Protein AF-C1CYZ9-F1 (afdb_monomer_lite)

Sequence (320 aa):
MKYPLITICLALISGAAAQQGPANVSNLTKVSLTKGAIRVTDPAATRELGQFLNSLAGQQGSACQASEYLVWEDASLAETISDGLAAQFKTRGITVKQLNEEEDEESYTLSFLMTEKTNRFVALIYTDAQSVVLGWCSLKSAPAVTPTAAAPRAQQPAAAAPFKVGDRVMAKFSQLDYENEATIRAVKDGRYLVHSEDSTAEDTWVTADRLTRFNPGNTASGPPAGTYVCYHPMYENAYMGSFVIASGGRYTYLTGNNRSGTYTYNPAQRTITWKGGELSTRPVTGEYVNTLRNGPIIMLLFADGKGRRAGDYQRCLLKK

Secondary structure (DSSP, 8-state):
-------------S----EEEE-SB-TTT--B--TT-EEE--TTTTHHHHHHHHHHHHHTTS-EEEEEEEEES-GGGHHHHHHHHHHHHHHHT-EEEEEEEEEETTEEEEEEEEEETTEEEEEEEEE-SS-EEEEEEEEPPPP---------------PPPSS-TT-EEEE--SSSS--EEEEEEEEETTEEEEE-TT-SPPPEEEEGGGEEE--GGGTTT-SPSEEEEEE-SSSTT-EEEEEEEETTTEEEEESTT-EEEEEEEETTTTEEEEESSGGGTTTEEEEEEEETTTEEEEEEEEEPTTSSEEEEEEEEEE--

Structure (mmCIF, N/CA/C/O backbone):
data_AF-C1CYZ9-F1
#
_entry.id   AF-C1CYZ9-F1
#
loop_
_atom_site.group_PDB
_atom_site.id
_atom_site.type_symbol
_atom_site.label_atom_id
_atom_site.label_alt_id
_atom_site.label_comp_id
_atom_site.label_asym_id
_atom_site.label_entity_id
_atom_site.label_seq_id
_atom_site.pdbx_PDB_ins_code
_atom_site.Cartn_x
_atom_site.Cartn_y
_atom_site.Cartn_z
_atom_site.occupancy
_atom_site.B_iso_or_equiv
_atom_site.auth_seq_id
_atom_site.auth_comp_id
_atom_site.auth_asym_id
_atom_site.auth_atom_id
_atom_site.pdbx_PDB_model_num
ATOM 1 N N . MET A 1 1 ? 14.998 0.135 8.197 1.00 30.77 1 MET A N 1
ATOM 2 C CA . MET A 1 1 ? 14.751 -0.571 6.919 1.00 30.77 1 MET A CA 1
ATOM 3 C C . MET A 1 1 ? 14.199 0.455 5.949 1.00 30.77 1 MET A C 1
ATOM 5 O O . MET A 1 1 ? 13.158 1.016 6.246 1.00 30.77 1 MET A O 1
ATOM 9 N N . LYS A 1 2 ? 14.942 0.764 4.882 1.00 24.89 2 LYS A N 1
ATOM 10 C CA . LYS A 1 2 ? 14.522 1.697 3.832 1.00 24.89 2 LYS A CA 1
ATOM 11 C C . LYS A 1 2 ? 13.450 1.003 3.000 1.00 24.89 2 LYS A C 1
ATOM 13 O O . LYS A 1 2 ? 13.718 -0.051 2.423 1.00 24.89 2 LYS A O 1
ATOM 18 N N . TYR A 1 3 ? 12.240 1.526 3.034 1.00 30.88 3 TYR A N 1
ATOM 19 C CA . TYR A 1 3 ? 11.193 1.120 2.115 1.00 30.88 3 TYR A CA 1
ATOM 20 C C . TYR A 1 3 ? 11.594 1.627 0.726 1.00 30.88 3 TYR A C 1
ATOM 22 O O . TYR A 1 3 ? 12.120 2.737 0.641 1.00 30.88 3 TYR A O 1
ATOM 30 N N . PRO A 1 4 ? 11.473 0.828 -0.350 1.00 31.47 4 PRO A N 1
ATOM 31 C CA . PRO A 1 4 ? 11.674 1.380 -1.672 1.00 31.47 4 PRO A CA 1
ATOM 32 C C . PRO A 1 4 ? 10.554 2.391 -1.863 1.00 31.47 4 PRO A C 1
ATOM 34 O O . PRO A 1 4 ? 9.375 2.038 -1.839 1.00 31.47 4 PRO A O 1
ATOM 37 N N . LEU A 1 5 ? 10.959 3.648 -1.969 1.00 36.59 5 LEU A N 1
ATOM 38 C CA . LEU A 1 5 ? 10.149 4.751 -2.426 1.00 36.59 5 LEU A CA 1
ATOM 39 C C . LEU A 1 5 ? 9.442 4.284 -3.695 1.00 36.59 5 LEU A C 1
ATOM 41 O O . LEU A 1 5 ? 10.065 4.140 -4.748 1.00 36.59 5 LEU A O 1
ATOM 45 N N . ILE A 1 6 ? 8.164 3.933 -3.569 1.00 41.75 6 ILE A N 1
ATOM 46 C CA . ILE A 1 6 ? 7.321 3.650 -4.719 1.00 41.75 6 ILE A CA 1
ATOM 47 C C . ILE A 1 6 ? 7.242 4.995 -5.418 1.00 41.75 6 ILE A C 1
ATOM 49 O O . ILE A 1 6 ? 6.494 5.874 -4.998 1.00 41.75 6 ILE A O 1
ATOM 53 N N . THR A 1 7 ? 8.081 5.193 -6.434 1.00 41.16 7 THR A N 1
ATOM 54 C CA . THR A 1 7 ? 7.884 6.261 -7.398 1.00 41.16 7 THR A CA 1
ATOM 55 C C . THR A 1 7 ? 6.551 5.938 -8.044 1.00 41.16 7 THR A C 1
ATOM 57 O O . THR A 1 7 ? 6.470 5.121 -8.964 1.00 41.16 7 THR A O 1
ATOM 60 N N . ILE A 1 8 ? 5.482 6.524 -7.505 1.00 46.22 8 ILE A N 1
ATOM 61 C CA . ILE A 1 8 ? 4.186 6.561 -8.153 1.00 46.22 8 ILE A CA 1
ATOM 62 C C . ILE A 1 8 ? 4.429 7.428 -9.383 1.00 46.22 8 ILE A C 1
ATOM 64 O O . ILE A 1 8 ? 4.218 8.634 -9.375 1.00 46.22 8 ILE A O 1
ATOM 68 N N . CYS A 1 9 ? 4.939 6.818 -10.455 1.00 40.38 9 CYS A N 1
ATOM 69 C CA . CYS A 1 9 ? 4.909 7.415 -11.772 1.00 40.38 9 CYS A CA 1
ATOM 70 C C . CYS A 1 9 ? 3.435 7.470 -12.160 1.00 40.38 9 CYS A C 1
ATOM 72 O O . CYS A 1 9 ? 2.922 6.605 -12.874 1.00 40.38 9 CYS A O 1
ATOM 74 N N . LEU A 1 10 ? 2.756 8.510 -11.676 1.00 46.84 10 LEU A N 1
ATOM 75 C CA . LEU A 1 10 ? 1.569 9.078 -12.278 1.00 46.84 10 LEU A CA 1
ATOM 76 C C . LEU A 1 10 ? 1.983 9.506 -13.686 1.00 46.84 10 LEU A C 1
ATOM 78 O O . LEU A 1 10 ? 2.260 10.667 -13.973 1.00 46.84 10 LEU A O 1
ATOM 82 N N . ALA A 1 11 ? 2.046 8.530 -14.590 1.00 42.56 11 ALA A N 1
ATOM 83 C CA . ALA A 1 11 ? 1.951 8.765 -16.009 1.00 42.56 11 ALA A CA 1
ATOM 84 C C . ALA A 1 11 ? 0.535 9.303 -16.239 1.00 42.56 11 ALA A C 1
ATOM 86 O O . ALA A 1 11 ? -0.378 8.571 -16.622 1.00 42.56 11 ALA A O 1
ATOM 87 N N . LEU A 1 12 ? 0.355 10.594 -15.952 1.00 44.47 12 LEU A N 1
ATOM 88 C CA . LEU A 1 12 ? -0.767 11.423 -16.368 1.00 44.47 12 LEU A CA 1
ATOM 89 C C . LEU A 1 12 ? -0.657 11.579 -17.887 1.00 44.47 12 LEU A C 1
ATOM 91 O O . LEU A 1 12 ? -0.364 12.638 -18.436 1.00 44.47 12 LEU A O 1
ATOM 95 N N . ILE A 1 13 ? -0.840 10.458 -18.584 1.00 39.25 13 ILE A N 1
ATOM 96 C CA . ILE A 1 13 ? -1.151 10.434 -20.001 1.00 39.25 13 ILE A CA 1
ATOM 97 C C . ILE A 1 13 ? -2.427 11.259 -20.112 1.00 39.25 13 ILE A C 1
ATOM 99 O O . ILE A 1 13 ? -3.399 10.992 -19.410 1.00 39.25 13 ILE A O 1
ATOM 103 N N . SER A 1 14 ? -2.404 12.272 -20.971 1.00 44.25 14 SER A N 1
ATOM 104 C CA . SER A 1 14 ? -3.431 13.300 -21.176 1.00 44.25 14 SER A CA 1
ATOM 105 C C . SER A 1 14 ? -4.771 12.767 -21.721 1.00 44.25 14 SER A C 1
ATOM 107 O O . SER A 1 14 ? -5.469 13.448 -22.470 1.00 44.25 14 SER A O 1
ATOM 109 N N . GLY A 1 15 ? -5.140 11.531 -21.391 1.00 46.72 15 GLY A N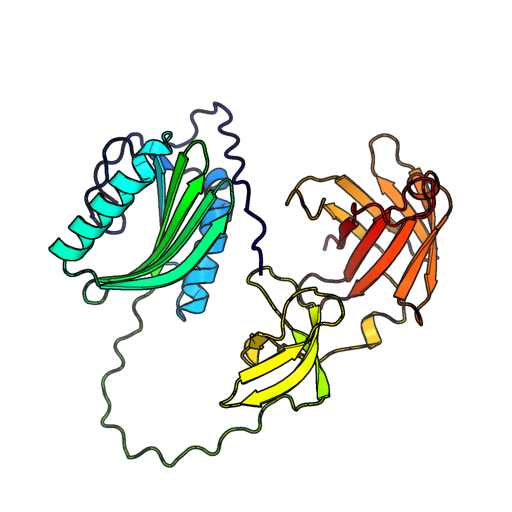 1
ATOM 110 C CA . GLY A 1 15 ? -6.457 10.978 -21.632 1.00 46.72 15 GLY A CA 1
ATOM 111 C C . GLY A 1 15 ? -7.424 11.522 -20.591 1.00 46.72 15 GLY A C 1
ATOM 112 O O . GLY A 1 15 ? -7.277 11.256 -19.404 1.00 46.72 15 GLY A O 1
ATOM 113 N N . ALA A 1 16 ? -8.434 12.257 -21.049 1.00 51.16 16 ALA A N 1
ATOM 114 C CA . ALA A 1 16 ? -9.563 12.773 -20.277 1.00 51.16 16 ALA A CA 1
ATOM 115 C C . ALA A 1 16 ? -10.484 11.665 -19.701 1.00 51.16 16 ALA A C 1
ATOM 117 O O . ALA A 1 16 ? -11.709 11.742 -19.792 1.00 51.16 16 ALA A O 1
ATOM 118 N N . ALA A 1 17 ? -9.913 10.606 -19.129 1.00 40.06 17 ALA A N 1
ATOM 119 C CA . ALA A 1 17 ? -10.632 9.505 -18.515 1.00 40.06 17 ALA A CA 1
ATOM 120 C C . ALA A 1 17 ? -10.811 9.766 -17.006 1.00 40.06 17 ALA A C 1
ATOM 122 O O . ALA A 1 17 ? -9.898 9.616 -16.204 1.00 40.06 17 ALA A O 1
ATOM 123 N N . ALA A 1 18 ? -12.035 10.159 -16.639 1.00 54.00 18 ALA A N 1
ATOM 124 C CA . ALA A 1 18 ? -12.635 9.985 -15.311 1.00 54.00 18 ALA A CA 1
ATOM 125 C C . ALA A 1 18 ? -11.971 10.692 -14.101 1.00 54.00 18 ALA A C 1
ATOM 127 O O . ALA A 1 18 ? -11.891 10.134 -13.000 1.00 54.00 18 ALA A O 1
ATOM 128 N N . GLN A 1 19 ? -11.581 11.960 -14.251 1.00 61.53 19 GLN A N 1
ATOM 129 C CA . GLN A 1 19 ? -11.443 12.874 -13.108 1.00 61.53 19 GLN A CA 1
ATOM 130 C C . GLN A 1 19 ? -12.808 13.518 -12.818 1.00 61.53 19 GLN A C 1
ATOM 132 O O . GLN A 1 19 ? -13.409 14.121 -13.704 1.00 61.53 19 GLN A O 1
ATOM 137 N N . GLN A 1 20 ? -13.314 13.427 -11.582 1.00 67.00 20 GLN A N 1
ATOM 138 C CA . GLN A 1 20 ? -14.593 14.063 -11.200 1.00 67.00 20 GLN A CA 1
ATOM 139 C C . GLN A 1 20 ? -14.483 15.592 -10.998 1.00 67.00 20 GLN A C 1
ATOM 141 O O . GLN A 1 20 ? -15.400 16.213 -10.462 1.00 67.00 20 GLN A O 1
ATOM 146 N N . GLY A 1 21 ? -13.386 16.210 -11.447 1.00 67.69 21 GLY A N 1
ATOM 147 C CA . GLY A 1 21 ? -13.095 17.623 -11.226 1.00 67.69 21 GLY A CA 1
ATOM 148 C C . GLY A 1 21 ? -12.709 17.930 -9.770 1.00 67.69 21 GLY A C 1
ATOM 149 O O . GLY A 1 21 ? -12.437 17.010 -8.988 1.00 67.69 21 GLY A O 1
ATOM 150 N N . PRO A 1 22 ? -12.652 19.222 -9.402 1.00 84.25 22 PRO A N 1
ATOM 151 C CA . PRO A 1 22 ? -12.256 19.646 -8.067 1.00 84.25 22 PRO A CA 1
ATOM 152 C C . PRO A 1 22 ? -13.254 19.172 -7.000 1.00 84.25 22 PRO A C 1
ATOM 154 O O . PRO A 1 22 ? -14.468 19.331 -7.135 1.00 84.25 22 PRO A O 1
ATOM 157 N N . ALA A 1 23 ? -12.734 18.626 -5.905 1.00 89.62 23 ALA A N 1
ATOM 158 C CA . ALA A 1 23 ? -13.482 18.153 -4.753 1.00 89.62 23 ALA A CA 1
ATOM 159 C C . ALA A 1 23 ? -13.225 19.065 -3.546 1.00 89.62 23 ALA A C 1
ATOM 161 O O . ALA A 1 23 ? -12.103 19.199 -3.076 1.00 89.62 23 ALA A O 1
ATOM 162 N N . ASN A 1 24 ? -14.287 19.654 -2.997 1.00 94.69 24 ASN A N 1
ATOM 163 C CA . ASN A 1 24 ? -14.197 20.464 -1.773 1.00 94.69 24 ASN A CA 1
ATOM 164 C C . ASN A 1 24 ? -14.555 19.664 -0.510 1.00 94.69 24 ASN A C 1
ATOM 166 O O . ASN A 1 24 ? -14.341 20.129 0.606 1.00 94.69 24 ASN A O 1
ATOM 170 N N . VAL A 1 25 ? -15.135 18.471 -0.675 1.00 96.06 25 VAL A N 1
ATOM 171 C CA . VAL A 1 25 ? -15.567 17.587 0.412 1.00 96.06 25 VAL A CA 1
ATOM 172 C C . VAL A 1 25 ? -15.327 16.137 -0.001 1.00 96.06 25 VAL A C 1
ATOM 174 O O . VAL A 1 25 ? -15.629 15.742 -1.131 1.00 96.06 25 VAL A O 1
ATOM 177 N N . SER A 1 26 ? -14.822 15.335 0.932 1.00 96.25 26 SER A N 1
ATOM 178 C CA . SER A 1 26 ? -14.710 13.886 0.777 1.00 96.25 26 SER A CA 1
ATOM 179 C C . SER A 1 26 ? -16.079 13.231 0.609 1.00 96.25 26 SER A C 1
ATOM 181 O O . SER A 1 26 ? -16.987 13.442 1.417 1.00 96.25 26 SER A O 1
ATOM 183 N N . ASN A 1 27 ? -16.226 12.349 -0.377 1.00 94.94 27 ASN A N 1
ATOM 184 C CA . ASN A 1 27 ? -17.436 11.543 -0.495 1.00 94.94 27 ASN A CA 1
ATOM 185 C C . ASN A 1 27 ? -17.531 10.499 0.615 1.00 94.94 27 ASN A C 1
ATOM 187 O O . ASN A 1 27 ? -18.644 10.215 1.070 1.00 94.94 27 ASN A O 1
ATOM 191 N N . LEU A 1 28 ? -16.391 9.954 1.042 1.00 94.50 28 LEU A N 1
ATOM 192 C CA . LEU A 1 28 ? -16.334 8.849 1.986 1.00 94.50 28 LEU A CA 1
ATOM 193 C C . LEU A 1 28 ? -16.452 9.318 3.438 1.00 94.50 28 LEU A C 1
ATOM 195 O O . LEU A 1 28 ? -17.297 8.829 4.183 1.00 94.50 28 LEU A O 1
ATOM 199 N N . THR A 1 29 ? -15.625 10.281 3.836 1.00 95.19 29 THR A N 1
ATOM 200 C CA . THR A 1 29 ? -15.533 10.743 5.224 1.00 95.19 29 THR A CA 1
ATOM 201 C C . THR A 1 29 ? -16.372 11.986 5.474 1.00 95.19 29 THR A C 1
ATOM 203 O O . THR A 1 29 ? -16.659 12.277 6.626 1.00 95.19 29 THR A O 1
ATOM 206 N N . LYS A 1 30 ? -16.800 12.721 4.437 1.00 95.88 30 LYS A N 1
ATOM 207 C CA . LYS A 1 30 ? -17.484 14.030 4.530 1.00 95.88 30 LYS A CA 1
ATOM 208 C C . LYS A 1 30 ? -16.636 15.165 5.115 1.00 95.88 30 LYS A C 1
ATOM 210 O O . LYS A 1 30 ? -17.189 16.191 5.495 1.00 95.88 30 LYS A O 1
ATOM 215 N N . VAL A 1 31 ? -15.319 14.988 5.258 1.00 95.69 31 VAL A N 1
ATOM 216 C CA . VAL A 1 31 ? -14.439 16.081 5.711 1.00 95.69 31 VAL A CA 1
ATOM 217 C C . VAL A 1 31 ? -14.277 17.109 4.599 1.00 95.69 31 VAL A C 1
ATOM 219 O O . VAL A 1 31 ? -14.228 16.741 3.421 1.00 95.69 31 VAL A O 1
ATOM 222 N N . SER A 1 32 ? -14.200 18.385 4.972 1.00 96.75 32 SER A N 1
ATOM 223 C CA . SER A 1 32 ? -13.816 19.443 4.038 1.00 96.75 32 SER A CA 1
ATOM 224 C C . SER A 1 32 ? -12.376 19.227 3.582 1.00 96.75 32 SER A C 1
ATOM 226 O O . SER A 1 32 ? -11.522 18.851 4.384 1.00 96.75 32 SER A O 1
ATOM 228 N N . LEU A 1 33 ? -12.120 19.453 2.298 1.00 96.44 33 LEU A N 1
ATOM 229 C CA . LEU A 1 33 ? -10.816 19.264 1.670 1.00 96.44 33 LEU A CA 1
ATOM 230 C C . LEU A 1 33 ? -10.161 20.615 1.391 1.00 96.44 33 LEU A C 1
ATOM 232 O O . LEU A 1 33 ? -10.844 21.593 1.072 1.00 96.44 33 LEU A O 1
ATOM 236 N N . THR A 1 34 ? -8.832 20.656 1.467 1.00 96.31 34 THR A N 1
ATOM 237 C CA . THR A 1 34 ? -8.047 21.797 0.987 1.00 96.31 34 THR A CA 1
ATOM 238 C C . THR A 1 34 ? -8.336 22.030 -0.494 1.00 96.31 34 THR A C 1
ATOM 240 O O . THR A 1 34 ? -8.427 21.081 -1.278 1.00 96.31 34 THR A O 1
ATOM 243 N N . LYS A 1 35 ? -8.495 23.300 -0.883 1.00 95.06 35 LYS A N 1
ATOM 244 C CA . LYS A 1 35 ? -8.788 23.693 -2.267 1.00 95.06 35 LYS A CA 1
ATOM 245 C C . LYS A 1 35 ? -7.770 23.071 -3.231 1.00 95.06 35 LYS A C 1
ATOM 247 O O . LYS A 1 35 ? -6.585 23.025 -2.928 1.00 95.06 35 LYS A O 1
ATOM 252 N N . GLY A 1 36 ? -8.245 22.635 -4.397 1.00 91.75 36 GLY A N 1
ATOM 253 C CA . GLY A 1 36 ? -7.399 22.033 -5.433 1.00 91.75 36 GLY A CA 1
ATOM 254 C C . GLY A 1 36 ? -7.367 20.506 -5.418 1.00 91.75 36 GLY A C 1
ATOM 255 O O . GLY A 1 36 ? -6.735 19.929 -6.292 1.00 91.75 36 GLY A O 1
ATOM 256 N N . ALA A 1 37 ? -8.077 19.848 -4.494 1.00 96.00 37 ALA A N 1
ATOM 257 C CA . ALA A 1 37 ? -8.173 18.391 -4.501 1.00 96.00 37 ALA A CA 1
ATOM 258 C C . ALA A 1 37 ? -8.897 17.916 -5.765 1.00 96.00 37 ALA A C 1
ATOM 260 O O . ALA A 1 37 ? -9.993 18.388 -6.060 1.00 96.00 37 ALA A O 1
ATOM 261 N N . ILE A 1 38 ? -8.335 16.951 -6.477 1.00 90.81 38 ILE A N 1
ATOM 262 C CA . ILE A 1 38 ? -8.934 16.302 -7.642 1.00 90.81 38 ILE A CA 1
ATOM 263 C C . ILE A 1 38 ? -9.300 14.881 -7.240 1.00 90.81 38 ILE A C 1
ATOM 265 O O . ILE A 1 38 ? -8.455 14.129 -6.754 1.00 90.81 38 ILE A O 1
ATOM 269 N N . ARG A 1 39 ? -10.558 14.482 -7.449 1.00 92.94 39 ARG A N 1
ATOM 270 C CA . ARG A 1 39 ? -10.956 13.089 -7.218 1.00 92.94 39 ARG A CA 1
ATOM 271 C C . ARG A 1 39 ? -10.596 12.226 -8.420 1.00 92.94 39 ARG A C 1
ATOM 273 O O . ARG A 1 39 ? -11.101 12.449 -9.524 1.00 92.94 39 ARG A O 1
ATOM 280 N N . VAL A 1 40 ? -9.798 11.192 -8.171 1.00 88.25 40 VAL A N 1
ATOM 281 C CA . VAL A 1 40 ? -9.392 10.210 -9.180 1.00 88.25 40 VAL A CA 1
ATOM 282 C C . VAL A 1 40 ? -10.330 9.009 -9.105 1.00 88.25 40 VAL A C 1
ATOM 284 O O . VAL A 1 40 ? -10.430 8.357 -8.066 1.00 88.25 40 VAL A O 1
ATOM 287 N N . THR A 1 41 ? -11.050 8.732 -10.196 1.00 86.31 41 THR A N 1
ATOM 288 C CA . THR A 1 41 ? -11.978 7.585 -10.273 1.00 86.31 41 THR A CA 1
ATOM 289 C C . THR A 1 41 ? -11.572 6.536 -11.302 1.00 86.31 41 THR A C 1
ATOM 291 O O . THR A 1 41 ? -12.213 5.490 -11.381 1.00 86.31 41 THR A O 1
ATOM 294 N N . ASP A 1 42 ? -10.498 6.784 -12.055 1.00 81.50 42 ASP A N 1
ATOM 295 C CA . ASP A 1 42 ? -9.959 5.818 -13.004 1.00 81.50 42 ASP A CA 1
ATOM 296 C C . ASP A 1 42 ? -9.416 4.566 -12.272 1.00 81.50 42 ASP A C 1
ATOM 298 O O . ASP A 1 42 ? -8.513 4.677 -11.429 1.00 81.50 42 ASP A O 1
ATOM 302 N N . PRO A 1 43 ? -9.947 3.361 -12.556 1.00 78.81 43 PRO A N 1
ATOM 303 C CA . PRO A 1 43 ? -9.528 2.142 -11.869 1.00 78.81 43 PRO A CA 1
ATOM 304 C C . PRO A 1 43 ? -8.073 1.744 -12.130 1.00 78.81 43 PRO A C 1
ATOM 306 O O . PRO A 1 43 ? -7.474 1.072 -11.292 1.00 78.81 43 PRO A O 1
ATOM 309 N N . ALA A 1 44 ? -7.496 2.116 -13.279 1.00 74.44 44 ALA A N 1
ATOM 310 C CA . ALA A 1 44 ? -6.111 1.784 -13.595 1.00 74.44 44 ALA A CA 1
ATOM 311 C C . ALA A 1 44 ? -5.148 2.665 -12.789 1.00 74.44 44 ALA A C 1
ATOM 313 O O . ALA A 1 44 ? -4.226 2.133 -12.169 1.00 74.44 44 ALA A O 1
ATOM 314 N N . ALA A 1 45 ? -5.417 3.971 -12.719 1.00 74.06 45 ALA A N 1
ATOM 315 C CA . ALA A 1 45 ? -4.640 4.936 -11.942 1.00 74.06 45 ALA A CA 1
ATOM 316 C C . ALA A 1 45 ? -4.696 4.661 -10.431 1.00 74.06 45 ALA A C 1
ATOM 318 O O . ALA A 1 45 ? -3.730 4.887 -9.711 1.00 74.06 45 ALA A O 1
ATOM 319 N N . THR A 1 46 ? -5.823 4.148 -9.934 1.00 83.50 46 THR A N 1
ATOM 320 C CA . THR A 1 46 ? -6.046 3.928 -8.493 1.00 83.50 46 THR A CA 1
ATOM 321 C C . THR A 1 46 ? -5.699 2.517 -8.019 1.00 83.50 46 THR A C 1
ATOM 323 O O . THR A 1 46 ? -5.778 2.229 -6.822 1.00 83.50 46 THR A O 1
ATOM 326 N N . ARG A 1 47 ? -5.295 1.622 -8.929 1.00 82.88 47 ARG A N 1
ATOM 327 C CA . ARG A 1 47 ? -5.093 0.195 -8.644 1.00 82.88 47 ARG A CA 1
ATOM 328 C C . ARG A 1 47 ? -4.067 -0.059 -7.540 1.00 82.88 47 ARG A C 1
ATOM 330 O O . ARG A 1 47 ? -4.353 -0.827 -6.625 1.00 82.88 47 ARG A O 1
ATOM 337 N N . GLU A 1 48 ? -2.892 0.558 -7.626 1.00 78.69 48 GLU A N 1
ATOM 338 C CA . GLU A 1 48 ? -1.779 0.309 -6.696 1.00 78.69 48 GLU A CA 1
ATOM 339 C C . GLU A 1 48 ? -2.100 0.836 -5.294 1.00 78.69 48 GLU A C 1
ATOM 341 O O . GLU A 1 48 ? -2.063 0.088 -4.314 1.00 78.69 48 GLU A O 1
ATOM 346 N N . LEU A 1 49 ? -2.563 2.085 -5.205 1.00 84.38 49 LEU A N 1
ATOM 347 C CA . LEU A 1 49 ? -3.019 2.674 -3.947 1.00 84.38 49 LEU A CA 1
ATOM 348 C C . LEU A 1 49 ? -4.211 1.901 -3.355 1.00 84.38 49 LEU A C 1
ATOM 350 O O . LEU A 1 49 ? -4.302 1.701 -2.144 1.00 84.38 49 LEU A O 1
ATOM 354 N N . GLY A 1 50 ? -5.114 1.394 -4.198 1.00 87.25 50 GLY A N 1
ATOM 355 C CA . GLY A 1 50 ? -6.205 0.517 -3.780 1.00 87.25 50 GLY A CA 1
ATOM 356 C C . GLY A 1 50 ? -5.735 -0.819 -3.206 1.00 87.25 50 GLY A C 1
ATOM 357 O O . GLY A 1 50 ? -6.297 -1.280 -2.212 1.00 87.25 50 GLY A O 1
ATOM 358 N N . GLN A 1 51 ? -4.702 -1.438 -3.777 1.00 84.38 51 GLN A N 1
ATOM 359 C CA . GLN A 1 51 ? -4.096 -2.649 -3.215 1.00 84.38 51 GLN A CA 1
ATOM 360 C C . GLN A 1 51 ? -3.456 -2.363 -1.854 1.00 84.38 51 GLN A C 1
ATOM 362 O O . GLN A 1 51 ? -3.691 -3.110 -0.903 1.00 84.38 51 GLN A O 1
ATOM 367 N N . PHE A 1 52 ? -2.738 -1.246 -1.726 1.00 85.12 52 PHE A N 1
ATOM 368 C CA . PHE A 1 52 ? -2.139 -0.829 -0.461 1.00 85.12 52 PHE A CA 1
ATOM 369 C C . PHE A 1 52 ? -3.193 -0.597 0.635 1.00 85.12 52 PHE A C 1
ATOM 371 O O . PHE A 1 52 ? -3.089 -1.149 1.732 1.00 85.12 52 PHE A O 1
ATOM 378 N N . LEU A 1 53 ? -4.272 0.137 0.333 1.00 92.06 53 LEU A N 1
ATOM 379 C CA . LEU A 1 53 ? -5.374 0.362 1.278 1.00 92.06 53 LEU A CA 1
ATOM 380 C C . LEU A 1 53 ? -6.086 -0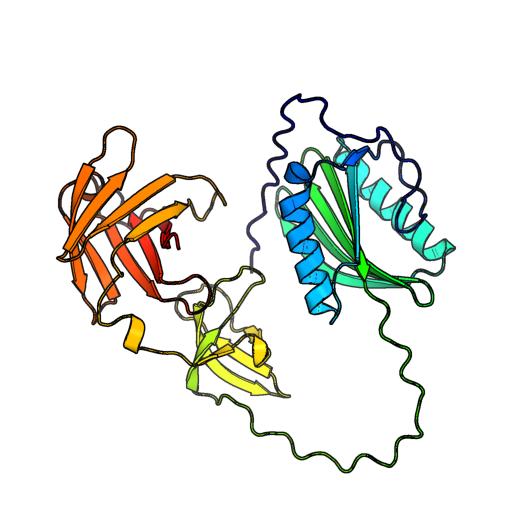.939 1.680 1.00 92.06 53 LEU A C 1
ATOM 382 O O . LEU A 1 53 ? -6.476 -1.088 2.838 1.00 92.06 53 LEU A O 1
ATOM 386 N N . ASN A 1 54 ? -6.237 -1.896 0.759 1.00 89.12 54 ASN A N 1
ATOM 387 C CA . ASN A 1 54 ? -6.773 -3.221 1.082 1.00 89.12 54 ASN A CA 1
ATOM 388 C C . ASN A 1 54 ? -5.861 -3.988 2.047 1.00 89.12 54 ASN A C 1
ATOM 390 O O . ASN A 1 54 ? -6.355 -4.605 2.993 1.00 89.12 54 ASN A O 1
ATOM 394 N N . SER A 1 55 ? -4.544 -3.914 1.853 1.00 85.00 55 SER A N 1
ATOM 395 C CA . SER A 1 55 ? -3.568 -4.499 2.776 1.00 85.00 55 SER A CA 1
ATOM 396 C C . SER A 1 55 ? -3.646 -3.857 4.162 1.00 85.00 55 SER A C 1
ATOM 398 O O . SER A 1 55 ? -3.729 -4.577 5.159 1.00 85.00 55 SER A O 1
ATOM 400 N N . LEU A 1 56 ? -3.722 -2.521 4.244 1.00 90.31 56 LEU A N 1
ATOM 401 C CA . LEU A 1 56 ? -3.940 -1.818 5.512 1.00 90.31 56 LEU A CA 1
ATOM 402 C C . LEU A 1 56 ? -5.253 -2.245 6.180 1.00 90.31 56 LEU A C 1
ATOM 404 O O . LEU A 1 56 ? -5.275 -2.508 7.381 1.00 90.31 56 LEU A O 1
ATOM 408 N N . ALA A 1 57 ? -6.346 -2.364 5.420 1.00 93.25 57 ALA A N 1
ATOM 409 C CA . ALA A 1 57 ? -7.627 -2.833 5.944 1.00 93.25 57 ALA A CA 1
ATOM 410 C C . ALA A 1 57 ? -7.512 -4.248 6.538 1.00 93.25 57 ALA A C 1
ATOM 412 O O . ALA A 1 57 ? -7.984 -4.484 7.656 1.00 93.25 57 ALA A O 1
ATOM 413 N N . GLY A 1 58 ? -6.812 -5.149 5.840 1.00 88.12 58 GLY A N 1
ATOM 414 C CA . GLY A 1 58 ? -6.529 -6.510 6.297 1.00 88.12 58 GLY A CA 1
ATOM 415 C C . GLY A 1 58 ? -5.748 -6.548 7.612 1.00 88.12 58 GLY A C 1
ATOM 416 O O . GLY A 1 58 ? -6.113 -7.291 8.522 1.00 88.12 58 GLY A O 1
ATOM 417 N N . GLN A 1 59 ? -4.742 -5.682 7.770 1.00 82.62 59 GLN A N 1
ATOM 418 C CA . GLN A 1 59 ? -3.991 -5.533 9.027 1.00 82.62 59 GLN A CA 1
ATOM 419 C C . GLN A 1 59 ? -4.869 -5.050 10.190 1.00 82.62 59 GLN A C 1
ATOM 421 O O . GLN A 1 59 ? -4.585 -5.339 11.351 1.00 82.62 59 GLN A O 1
ATOM 426 N N . GLN A 1 60 ? -5.962 -4.344 9.891 1.00 91.44 60 GLN A N 1
ATOM 427 C CA . GLN A 1 60 ? -6.963 -3.921 10.872 1.00 91.44 60 GLN A CA 1
ATOM 428 C C . GLN A 1 60 ? -8.067 -4.965 11.110 1.00 91.44 60 GLN A C 1
ATOM 430 O O . GLN A 1 60 ? -9.075 -4.649 11.755 1.00 91.44 60 GLN A O 1
ATOM 435 N N . GLY A 1 61 ? -7.887 -6.190 10.600 1.00 87.31 61 GLY A N 1
ATOM 436 C CA . GLY A 1 61 ? -8.840 -7.292 10.723 1.00 87.31 61 GLY A CA 1
ATOM 437 C C . GLY A 1 61 ? -10.144 -7.050 9.964 1.00 87.31 61 GLY A C 1
ATOM 438 O O . GLY A 1 61 ? -11.191 -7.551 10.370 1.00 87.31 61 GLY A O 1
ATOM 439 N N . SER A 1 62 ? -10.115 -6.233 8.908 1.00 93.31 62 SER A N 1
ATOM 440 C CA . SER A 1 62 ? -11.291 -5.880 8.114 1.00 93.31 62 SER A CA 1
ATOM 441 C C . SER A 1 62 ? -10.978 -5.932 6.616 1.00 93.31 62 SER A C 1
ATOM 443 O O . SER A 1 62 ? -9.861 -6.225 6.203 1.00 93.31 62 SER A O 1
ATOM 445 N N . ALA A 1 63 ? -11.984 -5.679 5.788 1.00 91.06 63 ALA A N 1
ATOM 446 C CA . ALA A 1 63 ? -11.837 -5.543 4.344 1.00 91.06 63 ALA A CA 1
ATOM 447 C C . ALA A 1 63 ? -12.258 -4.136 3.924 1.00 91.06 63 ALA A C 1
ATOM 449 O O . ALA A 1 63 ? -13.147 -3.545 4.553 1.00 91.06 63 ALA A O 1
ATOM 450 N N . CYS A 1 64 ? -11.662 -3.632 2.843 1.00 94.94 64 CYS A N 1
ATOM 451 C CA . CYS A 1 64 ? -12.077 -2.360 2.278 1.00 94.94 64 CYS A CA 1
ATOM 452 C C . CYS A 1 64 ? -13.491 -2.458 1.703 1.00 94.94 64 CYS A C 1
ATOM 454 O O . CYS A 1 64 ? -13.767 -3.347 0.902 1.00 94.94 64 CYS A O 1
ATOM 456 N N . GLN A 1 65 ? -14.398 -1.582 2.137 1.00 96.25 65 GLN A N 1
ATOM 457 C CA . GLN A 1 65 ? -15.777 -1.536 1.636 1.00 96.25 65 GLN A CA 1
ATOM 458 C C . GLN A 1 65 ? -15.925 -0.524 0.503 1.00 96.25 65 GLN A C 1
ATOM 460 O O . GLN A 1 65 ? -16.526 -0.825 -0.523 1.00 96.25 65 GLN A O 1
ATOM 465 N N . ALA A 1 66 ? -15.370 0.670 0.693 1.00 96.50 66 ALA A N 1
ATOM 466 C CA . ALA A 1 66 ? -15.321 1.715 -0.315 1.00 96.50 66 ALA A CA 1
ATOM 467 C C . ALA A 1 66 ? -14.029 2.512 -0.155 1.00 96.50 66 ALA A C 1
ATOM 469 O O . ALA A 1 66 ? -13.620 2.805 0.970 1.00 96.50 66 ALA A O 1
ATOM 470 N N . SER A 1 67 ? -13.416 2.878 -1.276 1.00 96.94 67 SER A N 1
ATOM 471 C CA . SER A 1 67 ? -12.232 3.728 -1.324 1.00 96.94 67 SER A CA 1
ATOM 472 C C . SER A 1 67 ? -12.523 5.054 -2.021 1.00 96.94 67 SER A C 1
ATOM 474 O O . SER A 1 67 ? -13.424 5.169 -2.851 1.00 96.94 67 SER A O 1
ATOM 476 N N . GLU A 1 68 ? -11.762 6.078 -1.654 1.00 97.19 68 GLU A N 1
ATOM 477 C CA . GLU A 1 68 ? -11.718 7.359 -2.352 1.00 97.19 68 GLU A CA 1
ATOM 478 C C . GLU A 1 68 ? -10.261 7.812 -2.435 1.00 97.19 68 GLU A C 1
ATOM 480 O O . GLU A 1 68 ? -9.490 7.624 -1.490 1.00 97.19 68 GLU A O 1
ATOM 485 N N . TYR A 1 69 ? -9.916 8.391 -3.585 1.00 96.38 69 TYR A N 1
ATOM 486 C CA . TYR A 1 69 ? -8.568 8.808 -3.945 1.00 96.38 69 TYR A CA 1
ATOM 487 C C . TYR A 1 69 ? -8.598 10.271 -4.376 1.00 96.38 69 TYR A C 1
ATOM 489 O O . TYR A 1 69 ? -9.428 10.672 -5.201 1.00 96.38 69 TYR A O 1
ATOM 497 N N . LEU A 1 70 ? -7.712 11.061 -3.786 1.00 96.50 70 LEU A N 1
ATOM 498 C CA . LEU A 1 70 ? -7.617 12.502 -3.955 1.00 96.50 70 LEU A CA 1
ATOM 499 C C . LEU A 1 70 ? -6.172 12.861 -4.287 1.00 96.50 70 LEU A C 1
ATOM 501 O O . LEU A 1 70 ? -5.253 12.315 -3.683 1.00 96.50 70 LEU A O 1
ATOM 505 N N . VAL A 1 71 ? -5.987 13.771 -5.237 1.00 95.06 71 VAL A N 1
ATOM 506 C CA . VAL A 1 71 ? -4.670 14.265 -5.650 1.00 95.06 71 VAL A CA 1
ATOM 507 C C . VAL A 1 71 ? -4.678 15.788 -5.646 1.00 95.06 71 VAL A C 1
ATOM 509 O O . VAL A 1 71 ? -5.646 16.399 -6.093 1.00 95.06 71 VAL A O 1
ATOM 512 N N . TRP A 1 72 ? -3.599 16.391 -5.164 1.00 93.69 72 TRP A N 1
ATOM 513 C CA . TRP A 1 72 ? -3.268 17.794 -5.378 1.00 93.69 72 TRP A CA 1
ATOM 514 C C . TRP A 1 72 ? -1.999 17.843 -6.222 1.00 93.69 72 TRP A C 1
ATOM 516 O O . TRP A 1 72 ? -0.973 17.306 -5.815 1.00 93.69 72 TRP A O 1
ATOM 526 N N . GLU A 1 73 ? -2.062 18.489 -7.384 1.00 91.06 73 GLU A N 1
ATOM 527 C CA . GLU A 1 73 ? -0.923 18.664 -8.304 1.00 91.06 73 GLU A CA 1
ATOM 528 C C . GLU A 1 73 ? 0.003 19.813 -7.846 1.00 91.06 73 GLU A C 1
ATOM 530 O O . GLU A 1 73 ? 0.412 20.656 -8.641 1.00 91.06 73 GLU A O 1
ATOM 535 N N . ASP A 1 74 ? 0.254 19.898 -6.536 1.00 87.94 74 ASP A N 1
ATOM 536 C CA . ASP A 1 74 ? 1.126 20.892 -5.909 1.00 87.94 74 ASP A CA 1
ATOM 537 C C . ASP A 1 74 ? 1.653 20.361 -4.565 1.00 87.94 74 ASP A C 1
ATOM 539 O O . ASP A 1 74 ? 0.948 20.360 -3.550 1.00 87.94 74 ASP A O 1
ATOM 543 N N . ALA A 1 75 ? 2.909 19.910 -4.558 1.00 90.81 75 ALA A N 1
ATOM 544 C CA . ALA A 1 75 ? 3.587 19.391 -3.369 1.00 90.81 75 ALA A CA 1
ATOM 545 C C . ALA A 1 75 ? 3.720 20.424 -2.235 1.00 90.81 75 ALA A C 1
ATOM 547 O O . ALA A 1 75 ? 3.765 20.049 -1.062 1.00 90.81 75 ALA A O 1
ATOM 548 N N . SER A 1 76 ? 3.725 21.729 -2.545 1.00 91.00 76 SER A N 1
ATOM 549 C CA . SER A 1 76 ? 3.838 22.782 -1.524 1.00 91.00 76 SER A CA 1
ATOM 550 C C . SER A 1 76 ? 2.615 22.847 -0.600 1.00 91.00 76 SER A C 1
ATOM 552 O O . SER A 1 76 ? 2.679 23.413 0.491 1.00 91.00 76 SER A O 1
ATOM 554 N N . LEU A 1 77 ? 1.505 22.211 -0.994 1.00 92.69 77 LEU A N 1
ATOM 555 C CA . LEU A 1 77 ? 0.291 22.126 -0.190 1.00 92.69 77 LEU A CA 1
ATOM 556 C C . LEU A 1 77 ? 0.347 21.048 0.900 1.00 92.69 77 LEU A C 1
ATOM 558 O O . LEU A 1 77 ? -0.588 20.986 1.696 1.00 92.69 77 LEU A O 1
ATOM 562 N N . ALA A 1 78 ? 1.387 20.211 0.976 1.00 90.38 78 ALA A N 1
ATOM 563 C CA . ALA A 1 78 ? 1.436 19.063 1.890 1.00 90.38 78 ALA A CA 1
ATOM 564 C C . ALA A 1 78 ? 1.193 19.432 3.367 1.00 90.38 78 ALA A C 1
ATOM 566 O O . ALA A 1 78 ? 0.358 18.808 4.033 1.00 90.38 78 ALA A O 1
ATOM 567 N N . GLU A 1 79 ? 1.856 20.481 3.863 1.00 85.06 79 GLU A N 1
ATOM 568 C CA . GLU A 1 79 ? 1.671 20.982 5.233 1.00 85.06 79 GLU A CA 1
ATOM 569 C C . GLU A 1 79 ? 0.250 21.534 5.426 1.00 85.06 79 GLU A C 1
ATOM 571 O O . GLU A 1 79 ? -0.466 21.133 6.341 1.00 85.06 79 GLU A O 1
ATOM 576 N N . THR A 1 80 ? -0.226 22.353 4.480 1.00 91.94 80 THR A N 1
ATOM 577 C CA . THR A 1 80 ? -1.581 22.934 4.518 1.00 91.94 80 THR A CA 1
ATOM 578 C C . THR A 1 80 ? -2.681 21.863 4.482 1.00 91.94 80 THR A C 1
ATOM 580 O O . THR A 1 80 ? -3.712 21.998 5.144 1.00 91.94 80 THR A O 1
ATOM 583 N N . ILE A 1 81 ? -2.496 20.792 3.706 1.00 93.56 81 ILE A N 1
ATOM 584 C CA . ILE A 1 81 ? -3.414 19.648 3.637 1.00 93.56 81 ILE A CA 1
ATOM 585 C C . ILE A 1 81 ? -3.429 18.911 4.974 1.00 93.56 81 ILE A C 1
ATOM 587 O O . ILE A 1 81 ? -4.508 18.632 5.500 1.00 93.56 81 ILE A O 1
ATOM 591 N N . SER A 1 82 ? -2.253 18.634 5.536 1.00 91.75 82 SER A N 1
ATOM 592 C CA . SER A 1 82 ? -2.114 17.925 6.809 1.00 91.75 82 SER A CA 1
ATOM 593 C C . SER A 1 82 ? -2.761 18.699 7.961 1.00 91.75 82 SER A C 1
ATOM 595 O O . SER A 1 82 ? -3.592 18.139 8.684 1.00 91.75 82 SER A O 1
ATOM 597 N N . ASP A 1 83 ? -2.492 20.001 8.067 1.00 85.62 83 ASP A N 1
ATOM 598 C CA . ASP A 1 83 ? -3.098 20.888 9.066 1.00 85.62 83 ASP A CA 1
ATOM 599 C C . ASP A 1 83 ? -4.614 21.012 8.891 1.00 85.62 83 ASP A C 1
ATOM 601 O O . ASP A 1 83 ? -5.380 20.934 9.860 1.00 85.62 83 ASP A O 1
ATOM 605 N N . GLY A 1 84 ? -5.070 21.157 7.643 1.00 91.62 84 GLY A N 1
ATOM 606 C CA . GLY A 1 84 ? -6.488 21.214 7.306 1.00 91.62 84 GLY A CA 1
ATOM 607 C C . GLY A 1 84 ? -7.229 19.947 7.735 1.00 91.62 84 GLY A C 1
ATOM 608 O O . GLY A 1 84 ? -8.271 20.028 8.393 1.00 91.62 84 GLY A O 1
ATOM 609 N N . LEU A 1 85 ? -6.675 18.771 7.428 1.00 94.94 85 LEU A N 1
ATOM 610 C CA . LEU A 1 85 ? -7.231 17.483 7.843 1.00 94.94 85 LEU A CA 1
ATOM 611 C C . LEU A 1 85 ? -7.227 17.334 9.366 1.00 94.94 85 LEU A C 1
ATOM 613 O O . LEU A 1 85 ? -8.259 16.978 9.937 1.00 94.94 85 LEU A O 1
ATOM 617 N N . ALA A 1 86 ? -6.121 17.661 10.040 1.00 91.12 86 ALA A N 1
ATOM 618 C CA . ALA A 1 86 ? -6.019 17.588 11.495 1.00 91.12 86 ALA A CA 1
ATOM 619 C C . ALA A 1 86 ? -7.067 18.474 12.192 1.00 91.12 86 ALA A C 1
ATOM 621 O O . ALA A 1 86 ? -7.741 18.029 13.129 1.00 91.12 86 ALA A O 1
ATOM 622 N N . ALA A 1 87 ? -7.275 19.699 11.699 1.00 90.12 87 ALA A N 1
ATOM 623 C CA . ALA A 1 87 ? -8.318 20.593 12.192 1.00 90.12 87 ALA A CA 1
ATOM 624 C C . ALA A 1 87 ? -9.724 19.999 11.995 1.00 90.12 87 ALA A C 1
ATOM 626 O O . ALA A 1 87 ? -10.530 19.997 12.930 1.00 90.12 87 ALA A O 1
ATOM 627 N N . GLN A 1 88 ? -10.017 19.438 10.815 1.00 94.88 88 GLN A N 1
ATOM 628 C CA . GLN A 1 88 ? -11.300 18.779 10.538 1.00 94.88 88 GLN A CA 1
ATOM 629 C C . GLN A 1 88 ? -11.528 17.556 11.431 1.00 94.88 88 GLN A C 1
ATOM 631 O O . GLN A 1 88 ? -12.625 17.379 11.968 1.00 94.88 88 GLN A O 1
ATOM 636 N N . PHE A 1 89 ? -10.502 16.727 11.627 1.00 94.62 89 PHE A N 1
ATOM 637 C CA . PHE A 1 89 ? -10.573 15.554 12.493 1.00 94.62 89 PHE A CA 1
ATOM 638 C C . PHE A 1 89 ? -10.873 15.958 13.934 1.00 94.62 89 PHE A C 1
ATOM 640 O O . PHE A 1 89 ? -11.794 15.410 14.540 1.00 94.62 89 PHE A O 1
ATOM 647 N N . LYS A 1 90 ? -10.185 16.984 14.448 1.00 92.69 90 LYS A N 1
ATOM 648 C CA . LYS A 1 90 ? -10.431 17.533 15.785 1.00 92.69 90 LYS A CA 1
ATOM 649 C C . LYS A 1 90 ? -11.860 18.057 15.932 1.00 92.69 90 LYS A C 1
ATOM 651 O O . LYS A 1 90 ? -12.549 17.662 16.869 1.00 92.69 90 LYS A O 1
ATOM 656 N N . THR A 1 91 ? -12.329 18.890 15.001 1.00 94.94 91 THR A N 1
ATOM 657 C CA . THR A 1 91 ? -13.689 19.460 15.034 1.00 94.94 91 THR A CA 1
ATOM 658 C C . THR A 1 91 ? -14.772 18.381 15.006 1.00 94.94 91 THR A C 1
ATOM 660 O O . THR A 1 91 ? -15.828 18.545 15.613 1.00 94.94 91 THR A O 1
ATOM 663 N N . ARG A 1 92 ? -14.517 17.253 14.337 1.00 94.38 92 ARG A N 1
ATOM 664 C CA . ARG A 1 92 ? -15.472 16.144 14.221 1.00 94.38 92 ARG A CA 1
ATOM 665 C C . ARG A 1 92 ? -15.322 15.061 15.286 1.00 94.38 92 ARG A C 1
ATOM 667 O O . ARG A 1 92 ? -16.111 14.118 15.297 1.00 94.38 92 ARG A O 1
ATOM 674 N N . GLY A 1 93 ? -14.333 15.174 16.171 1.00 93.94 93 GLY A N 1
ATOM 675 C CA . GLY A 1 93 ? -14.027 14.135 17.155 1.00 93.94 93 GLY A CA 1
ATOM 676 C C . GLY A 1 93 ? -13.545 12.827 16.516 1.00 93.94 93 GLY A C 1
ATOM 677 O O . GLY A 1 93 ? -13.800 11.747 17.048 1.00 93.94 93 GLY A O 1
ATOM 678 N N . ILE A 1 94 ? -12.881 12.909 15.362 1.00 95.38 94 ILE A N 1
ATOM 679 C CA . ILE A 1 94 ? -12.251 11.765 14.704 1.00 95.38 94 ILE A CA 1
ATOM 680 C C . ILE A 1 94 ? -10.938 11.478 15.425 1.00 95.38 94 ILE A C 1
ATOM 682 O O . ILE A 1 94 ? -10.067 12.338 15.529 1.00 95.38 94 ILE A O 1
ATOM 686 N N . THR A 1 95 ? -10.791 10.251 15.916 1.00 95.00 95 THR A N 1
ATOM 687 C CA . THR A 1 95 ? -9.544 9.797 16.539 1.00 95.00 95 THR A CA 1
ATOM 688 C C . THR A 1 95 ? -8.629 9.219 15.470 1.00 95.00 95 THR A C 1
ATOM 690 O O . THR A 1 95 ? -9.066 8.375 14.685 1.00 95.00 95 THR A O 1
ATOM 693 N N . VAL A 1 96 ? -7.363 9.637 15.464 1.00 95.38 96 VAL A N 1
ATOM 694 C CA . VAL A 1 96 ? -6.346 9.175 14.513 1.00 95.38 96 VAL A CA 1
ATOM 695 C C . VAL A 1 96 ? -5.282 8.367 15.246 1.00 95.38 96 VAL A C 1
ATOM 697 O O . VAL A 1 96 ? -4.764 8.795 16.274 1.00 95.38 96 VAL A O 1
ATOM 700 N N . LYS A 1 97 ? -4.953 7.192 14.709 1.00 94.44 97 LYS A N 1
ATOM 701 C CA . LYS A 1 97 ? -3.829 6.363 15.144 1.00 94.44 97 LYS A CA 1
ATOM 702 C C . LYS A 1 97 ? -2.880 6.166 13.969 1.00 94.44 97 LYS A C 1
ATOM 704 O O . LYS A 1 97 ? -3.242 5.488 13.010 1.00 94.44 97 LYS A O 1
ATOM 709 N N . GLN A 1 98 ? -1.671 6.702 14.074 1.00 93.88 98 GLN A N 1
ATOM 710 C CA . GLN A 1 98 ? -0.597 6.425 13.123 1.00 93.88 98 GLN A CA 1
ATOM 711 C C . GLN A 1 98 ? -0.301 4.919 13.080 1.00 93.88 98 GLN A C 1
ATOM 713 O O . GLN A 1 98 ? -0.228 4.254 14.118 1.00 93.88 98 GLN A O 1
ATOM 718 N N . LEU A 1 99 ? -0.202 4.377 11.869 1.00 87.75 99 LEU A N 1
ATOM 719 C CA . LEU A 1 99 ? 0.102 2.969 11.619 1.00 87.75 99 LEU A CA 1
ATOM 720 C C . LEU A 1 99 ? 1.558 2.799 11.196 1.00 87.75 99 LEU A C 1
ATOM 722 O O . LEU A 1 99 ? 2.239 1.921 11.720 1.00 87.75 99 LEU A O 1
ATOM 726 N N . ASN A 1 100 ? 2.015 3.635 10.269 1.00 88.25 100 ASN A N 1
ATOM 727 C CA . ASN A 1 100 ? 3.372 3.628 9.739 1.00 88.25 100 ASN A CA 1
ATOM 728 C C . ASN A 1 100 ? 3.675 4.986 9.101 1.00 88.25 100 ASN A C 1
ATOM 730 O O . ASN A 1 100 ? 2.764 5.616 8.562 1.00 88.25 100 ASN A O 1
ATOM 734 N N . GLU A 1 101 ? 4.932 5.402 9.170 1.00 89.56 101 GLU A N 1
ATOM 735 C CA . GLU A 1 101 ? 5.440 6.658 8.625 1.00 89.56 101 GLU A CA 1
ATOM 736 C C . GLU A 1 101 ? 6.825 6.410 8.041 1.00 89.56 101 GLU A C 1
ATOM 738 O O . GLU A 1 101 ? 7.646 5.715 8.646 1.00 89.56 101 GLU A O 1
ATOM 743 N N . GLU A 1 102 ? 7.046 6.942 6.849 1.00 82.81 102 GLU A N 1
ATOM 744 C CA . GLU A 1 102 ? 8.269 6.782 6.083 1.00 82.81 102 GLU A CA 1
ATOM 745 C C . GLU A 1 102 ? 8.612 8.118 5.445 1.00 82.81 102 GLU A C 1
ATOM 747 O O . GLU A 1 102 ? 7.764 8.761 4.830 1.00 82.81 102 GLU A O 1
ATOM 752 N N . GLU A 1 103 ? 9.864 8.517 5.582 1.00 82.81 103 GLU A N 1
ATOM 753 C CA . GLU A 1 103 ? 10.414 9.717 4.974 1.00 82.81 103 GLU A CA 1
ATOM 754 C C . GLU A 1 103 ? 11.707 9.322 4.266 1.00 82.81 103 GLU A C 1
ATOM 756 O O . GLU A 1 103 ? 12.511 8.544 4.795 1.00 82.81 103 GLU A O 1
ATOM 761 N N . ASP A 1 104 ? 11.881 9.836 3.060 1.00 82.75 104 ASP A N 1
ATOM 762 C CA . ASP A 1 104 ? 13.085 9.694 2.253 1.00 82.75 104 ASP A CA 1
ATOM 763 C C . ASP A 1 104 ? 13.382 11.039 1.572 1.00 82.75 104 ASP A C 1
ATOM 765 O O . ASP A 1 104 ? 12.594 11.978 1.666 1.00 82.75 104 ASP A O 1
ATOM 769 N N . GLU A 1 105 ? 14.501 11.131 0.855 1.00 77.00 105 GLU A N 1
ATOM 770 C CA . GLU A 1 105 ? 15.004 12.385 0.277 1.00 77.00 105 GLU A CA 1
ATOM 771 C C . GLU A 1 105 ? 13.999 13.089 -0.654 1.00 77.00 105 GLU A C 1
ATOM 773 O O . GLU A 1 105 ? 14.012 14.315 -0.754 1.00 77.00 105 GLU A O 1
ATOM 778 N N . GLU A 1 106 ? 13.116 12.334 -1.314 1.00 81.62 106 GLU A N 1
ATOM 779 C CA . GLU A 1 106 ? 12.188 12.859 -2.326 1.00 81.62 106 GLU A CA 1
ATOM 780 C C . GLU A 1 106 ? 10.709 12.572 -2.037 1.00 81.62 106 GLU A C 1
ATOM 782 O O . GLU A 1 106 ? 9.846 12.989 -2.813 1.00 81.62 106 GLU A O 1
ATOM 787 N N . SER A 1 107 ? 10.383 11.859 -0.951 1.00 86.19 107 SER A N 1
ATOM 788 C CA . SER A 1 107 ? 8.982 11.577 -0.628 1.00 86.19 107 SER A CA 1
ATOM 789 C C . SER A 1 107 ? 8.716 11.359 0.852 1.00 86.19 107 SER A C 1
ATOM 791 O O . SER A 1 107 ? 9.591 10.968 1.623 1.00 86.19 107 SER A O 1
ATOM 793 N N . TYR A 1 108 ? 7.452 11.535 1.209 1.00 86.69 108 TYR A N 1
ATOM 794 C CA . TYR A 1 108 ? 6.919 11.282 2.533 1.00 86.69 108 TYR A CA 1
ATOM 795 C C . TYR A 1 108 ? 5.657 10.428 2.432 1.00 86.69 108 TYR A C 1
ATOM 797 O O . TYR A 1 108 ? 4.778 10.694 1.614 1.00 86.69 108 TYR A O 1
ATOM 805 N N . THR A 1 109 ? 5.544 9.412 3.283 1.00 90.88 109 THR A N 1
ATOM 806 C CA . THR A 1 109 ? 4.392 8.513 3.343 1.00 90.88 109 THR A CA 1
ATOM 807 C C . THR A 1 109 ? 3.910 8.359 4.779 1.00 90.88 109 THR A C 1
ATOM 809 O O . THR A 1 109 ? 4.655 7.930 5.654 1.00 90.88 109 THR A O 1
ATOM 812 N N . LEU A 1 110 ? 2.625 8.611 5.021 1.00 91.31 110 LEU A N 1
ATOM 813 C CA . LEU A 1 110 ? 1.980 8.440 6.320 1.00 91.31 110 LEU A CA 1
ATOM 814 C C . LEU A 1 110 ? 0.709 7.609 6.182 1.00 91.31 110 LEU A C 1
ATOM 816 O O . LEU A 1 110 ? -0.250 8.008 5.524 1.00 91.31 110 LEU A O 1
ATOM 820 N N . SER A 1 111 ? 0.657 6.474 6.873 1.00 94.75 111 SER A N 1
ATOM 821 C CA . SER A 1 111 ? -0.551 5.656 6.988 1.00 94.75 111 SER A CA 1
ATOM 822 C C . SER A 1 111 ? -1.147 5.733 8.388 1.00 94.75 111 SER A C 1
ATOM 824 O O . SER A 1 111 ? -0.436 5.724 9.396 1.00 94.75 111 SER A O 1
ATOM 826 N N . PHE A 1 112 ? -2.473 5.785 8.473 1.00 96.75 112 PHE A N 1
ATOM 827 C CA . PHE A 1 112 ? -3.174 5.948 9.744 1.00 96.75 112 PHE A CA 1
ATOM 828 C C . PHE A 1 112 ? -4.566 5.310 9.740 1.00 96.75 112 PHE A C 1
ATOM 830 O O . PHE A 1 112 ? -5.222 5.162 8.710 1.00 96.75 112 PHE A O 1
ATOM 837 N N . LEU A 1 113 ? -5.025 4.920 10.927 1.00 97.44 113 LEU A N 1
ATOM 838 C CA . LEU A 1 113 ? -6.386 4.476 11.205 1.00 97.44 113 LEU A CA 1
ATOM 839 C C . LEU A 1 113 ? -7.182 5.657 11.768 1.00 97.44 113 LEU A C 1
ATOM 841 O O . LEU A 1 113 ? -6.801 6.232 12.786 1.00 97.44 113 LEU A O 1
ATOM 845 N N . MET A 1 114 ? -8.325 5.958 11.162 1.00 97.12 114 MET A N 1
ATOM 846 C CA . MET A 1 114 ? -9.300 6.920 11.668 1.00 97.12 114 MET A CA 1
ATOM 847 C C . MET A 1 114 ? -10.498 6.198 12.281 1.00 97.12 114 MET A C 1
ATOM 849 O O . MET A 1 114 ? -10.998 5.219 11.721 1.00 97.12 114 MET A O 1
ATOM 853 N N . THR A 1 115 ? -10.993 6.700 13.410 1.00 96.06 115 THR A N 1
ATOM 854 C CA . THR A 1 115 ? -12.236 6.234 14.038 1.00 96.06 115 THR A CA 1
ATOM 855 C C . THR A 1 115 ? -13.168 7.412 14.281 1.00 96.06 115 THR A C 1
ATOM 857 O O . THR A 1 115 ? -12.816 8.349 14.994 1.00 96.06 115 THR A O 1
ATOM 860 N N . GLU A 1 116 ? -14.366 7.349 13.703 1.00 94.44 116 GLU A N 1
ATOM 861 C CA . GLU A 1 116 ? -15.435 8.327 13.883 1.00 94.44 116 GLU A CA 1
ATOM 862 C C . GLU A 1 116 ? -16.697 7.608 14.363 1.00 94.44 116 GLU A C 1
ATOM 864 O O . GLU A 1 116 ? -17.381 6.941 13.584 1.00 94.44 116 GLU A O 1
ATOM 869 N N . LYS A 1 117 ? -17.028 7.744 15.652 1.00 91.62 117 LYS A N 1
ATOM 870 C CA . LYS A 1 117 ? -18.121 6.984 16.283 1.00 91.62 117 LYS A CA 1
ATOM 871 C C . LYS A 1 117 ? -17.915 5.474 16.063 1.00 91.62 117 LYS A C 1
ATOM 873 O O . LYS A 1 117 ? -16.972 4.903 16.598 1.00 91.62 117 LYS A O 1
ATOM 878 N N . THR A 1 118 ? -18.777 4.830 15.276 1.00 90.00 118 THR A N 1
ATOM 879 C CA . THR A 1 118 ? -18.699 3.407 14.906 1.00 90.00 118 THR A CA 1
ATOM 880 C C . THR A 1 118 ? -18.019 3.164 13.556 1.00 90.00 118 THR A C 1
ATOM 882 O O . THR A 1 118 ? -17.755 2.012 13.201 1.00 90.00 118 THR A O 1
ATOM 885 N N . ASN A 1 119 ? -17.732 4.222 12.794 1.00 94.19 119 ASN A N 1
ATOM 886 C CA . ASN A 1 119 ? -17.074 4.133 11.498 1.00 94.19 119 ASN A CA 1
ATOM 887 C C . ASN A 1 119 ? -15.560 4.077 11.684 1.00 94.19 119 ASN A C 1
ATOM 889 O O . ASN A 1 119 ? -14.987 4.812 12.491 1.00 94.19 119 ASN A O 1
ATOM 893 N N . ARG A 1 120 ? -14.904 3.213 10.912 1.00 96.69 120 ARG A N 1
ATOM 894 C CA . ARG A 1 120 ? -13.447 3.082 10.891 1.00 96.69 120 ARG A CA 1
ATOM 895 C C . ARG A 1 120 ? -12.948 3.206 9.463 1.00 96.69 120 ARG A C 1
ATOM 897 O O . ARG A 1 120 ? -13.578 2.682 8.546 1.00 96.69 120 ARG A O 1
ATOM 904 N N . PHE A 1 121 ? -11.802 3.848 9.297 1.00 97.94 121 PHE A N 1
ATOM 905 C CA . PHE A 1 121 ? -11.160 4.033 8.003 1.00 97.94 121 PHE A CA 1
ATOM 906 C C . PHE A 1 121 ? -9.661 3.804 8.137 1.00 97.94 121 PHE A C 1
ATOM 908 O O . PHE A 1 121 ? -9.078 4.190 9.145 1.00 97.94 121 PHE A O 1
ATOM 915 N N . VAL A 1 122 ? -9.033 3.224 7.123 1.00 98.12 122 VAL A N 1
ATOM 916 C CA . VAL A 1 122 ? -7.577 3.322 6.947 1.00 98.12 122 VAL A CA 1
ATOM 917 C C . VAL A 1 122 ? -7.287 4.350 5.870 1.00 98.12 122 VAL A C 1
ATOM 919 O O . VAL A 1 122 ? -8.057 4.471 4.916 1.00 98.12 122 VAL A O 1
ATOM 922 N N . ALA A 1 123 ? -6.205 5.094 6.033 1.00 97.75 123 ALA A N 1
ATOM 923 C CA . ALA A 1 123 ? -5.790 6.130 5.108 1.00 97.75 123 ALA A CA 1
ATOM 924 C C . ALA A 1 123 ? -4.279 6.093 4.874 1.00 97.75 123 ALA A C 1
ATOM 926 O O . ALA A 1 123 ? -3.528 5.594 5.716 1.00 97.75 123 ALA A O 1
ATOM 927 N N . LEU A 1 124 ? -3.876 6.630 3.728 1.00 97.25 124 LEU A N 1
ATOM 928 C CA . LEU A 1 124 ? -2.507 6.893 3.315 1.00 97.25 124 LEU A CA 1
ATOM 929 C C . LEU A 1 124 ? -2.432 8.319 2.769 1.00 97.25 124 LEU A C 1
ATOM 931 O O . LEU A 1 124 ? -3.213 8.660 1.881 1.00 97.25 124 LEU A O 1
ATOM 935 N N . ILE A 1 125 ? -1.481 9.105 3.259 1.00 96.25 125 ILE A N 1
ATOM 936 C CA . ILE A 1 125 ? -0.987 10.312 2.598 1.00 96.25 125 ILE A CA 1
ATOM 937 C C . ILE A 1 125 ? 0.384 9.975 2.020 1.00 96.25 125 ILE A C 1
ATOM 939 O O . ILE A 1 125 ? 1.221 9.415 2.722 1.00 96.25 125 ILE A O 1
ATOM 943 N N . TYR A 1 126 ? 0.582 10.294 0.750 1.00 93.31 126 TYR A N 1
ATOM 944 C CA . TYR A 1 126 ? 1.854 10.218 0.048 1.00 93.31 126 TYR A CA 1
ATOM 945 C C . TYR A 1 126 ? 2.150 11.589 -0.548 1.00 93.31 126 TYR A C 1
ATOM 947 O O . TYR A 1 126 ? 1.266 12.195 -1.150 1.00 93.31 126 TYR A O 1
ATOM 955 N N . THR A 1 127 ? 3.372 12.065 -0.393 1.00 88.88 127 THR A N 1
ATOM 956 C CA . THR A 1 127 ? 3.839 13.329 -0.955 1.00 88.88 127 THR A CA 1
ATOM 957 C C . THR A 1 127 ? 5.143 13.068 -1.680 1.00 88.88 127 THR A C 1
ATOM 959 O O . THR A 1 127 ? 6.032 12.448 -1.105 1.00 88.88 127 THR A O 1
ATOM 962 N N . ASP A 1 128 ? 5.272 13.574 -2.898 1.00 87.31 128 ASP A N 1
ATOM 963 C CA . ASP A 1 128 ? 6.531 13.619 -3.642 1.00 87.31 128 ASP A CA 1
ATOM 964 C C . ASP A 1 128 ? 6.857 15.061 -4.062 1.00 87.31 128 ASP A C 1
ATOM 966 O O . ASP A 1 128 ? 6.214 16.016 -3.622 1.00 87.31 128 ASP A O 1
ATOM 970 N N . ALA A 1 129 ? 7.863 15.242 -4.918 1.00 86.94 129 ALA A N 1
ATOM 971 C CA . ALA A 1 129 ? 8.273 16.559 -5.404 1.00 86.94 129 ALA A CA 1
ATOM 972 C C . ALA A 1 129 ? 7.210 17.291 -6.255 1.00 86.94 129 ALA A C 1
ATOM 974 O O . ALA A 1 129 ? 7.379 18.475 -6.550 1.00 86.94 129 ALA A O 1
ATOM 975 N N . GLN A 1 130 ? 6.150 16.610 -6.696 1.00 80.69 130 GLN A N 1
ATOM 976 C CA . GLN A 1 130 ? 5.176 17.141 -7.652 1.00 80.69 130 GLN A CA 1
ATOM 977 C C . GLN A 1 130 ? 3.763 17.224 -7.081 1.00 80.69 130 GLN A C 1
ATOM 979 O O . GLN A 1 130 ? 2.990 18.093 -7.485 1.00 80.69 130 GLN A O 1
ATOM 984 N N . SER A 1 131 ? 3.401 16.330 -6.166 1.00 89.69 131 SER A N 1
ATOM 985 C CA . SER A 1 131 ? 2.014 16.121 -5.787 1.00 89.69 131 SER A CA 1
ATOM 986 C C . SER A 1 131 ? 1.837 15.624 -4.358 1.00 89.69 131 SER A C 1
ATOM 988 O O . SER A 1 131 ? 2.752 15.112 -3.713 1.00 89.69 131 SER A O 1
ATOM 990 N N . VAL A 1 132 ? 0.602 15.761 -3.877 1.00 93.19 132 VAL A N 1
ATOM 991 C CA . VAL A 1 132 ? 0.119 15.123 -2.653 1.00 93.19 132 VAL A CA 1
ATOM 992 C C . VAL A 1 132 ? -1.023 14.192 -3.026 1.00 93.19 132 VAL A C 1
ATOM 994 O O . VAL A 1 132 ? -1.989 14.604 -3.670 1.00 93.19 132 VAL A O 1
ATOM 997 N N . VAL A 1 133 ? -0.941 12.940 -2.600 1.00 95.19 133 VAL A N 1
ATOM 998 C CA . VAL A 1 133 ? -1.935 11.897 -2.838 1.00 95.19 133 VAL A CA 1
ATOM 999 C C . VAL A 1 133 ? -2.512 11.444 -1.503 1.00 95.19 133 VAL A C 1
ATOM 1001 O O . VAL A 1 133 ? -1.790 11.062 -0.589 1.00 95.19 133 VAL A O 1
ATOM 1004 N N . LEU A 1 134 ? -3.838 11.440 -1.398 1.00 97.44 134 LEU A N 1
ATOM 1005 C CA . LEU A 1 134 ? -4.574 10.912 -0.256 1.00 97.44 134 LEU A CA 1
ATOM 1006 C C . LEU A 1 134 ? -5.487 9.786 -0.724 1.00 97.44 134 LEU A C 1
ATOM 1008 O O . LEU A 1 134 ? -6.386 9.984 -1.541 1.00 97.44 134 LEU A O 1
ATOM 1012 N N . GLY A 1 135 ? -5.287 8.603 -0.160 1.00 97.31 135 GLY A N 1
ATOM 1013 C CA . GLY A 1 135 ? -6.203 7.483 -0.296 1.00 97.31 135 GLY A CA 1
ATOM 1014 C C . GLY A 1 135 ? -6.808 7.146 1.053 1.00 97.31 135 GLY A C 1
ATOM 1015 O O . GLY A 1 135 ? -6.089 7.024 2.039 1.00 97.31 135 GLY A O 1
ATOM 1016 N N . TRP A 1 136 ? -8.116 6.926 1.115 1.00 96.94 136 TRP A N 1
ATOM 1017 C CA . TRP A 1 136 ? -8.727 6.302 2.287 1.00 96.94 136 TRP A CA 1
ATOM 1018 C C . TRP A 1 136 ? -9.755 5.255 1.909 1.00 96.94 136 TRP A C 1
ATOM 1020 O O . TRP A 1 136 ? -10.308 5.237 0.811 1.00 96.94 136 TRP A O 1
ATOM 1030 N N . CYS A 1 137 ? -9.983 4.354 2.848 1.00 97.81 137 CYS A N 1
ATOM 1031 C CA . CYS A 1 137 ? -10.802 3.179 2.684 1.00 97.81 137 CYS A CA 1
ATOM 1032 C C . CYS A 1 137 ? -11.663 2.977 3.932 1.00 97.81 137 CYS A C 1
ATOM 1034 O O . CYS A 1 137 ? -11.139 2.925 5.047 1.00 97.81 137 CYS A O 1
ATOM 1036 N N . SER A 1 138 ? -12.978 2.843 3.757 1.00 97.94 138 SER A N 1
ATOM 1037 C CA . SER A 1 138 ? -13.885 2.503 4.850 1.00 97.94 138 SER A CA 1
ATOM 1038 C C . SER A 1 138 ? -13.774 1.023 5.176 1.00 97.94 138 SER A C 1
ATOM 1040 O O . SER A 1 138 ? -13.785 0.154 4.302 1.00 97.94 138 SER A O 1
ATOM 1042 N N . LEU A 1 139 ? -13.658 0.733 6.464 1.00 96.81 139 LEU A N 1
ATOM 1043 C CA . LEU A 1 139 ? -13.615 -0.627 6.965 1.00 96.81 139 LEU A CA 1
ATOM 1044 C C . LEU A 1 139 ? -15.033 -1.112 7.229 1.00 96.81 139 LEU A C 1
ATOM 1046 O O . LEU A 1 139 ? -15.892 -0.358 7.693 1.00 96.81 139 LEU A O 1
ATOM 1050 N N . LYS A 1 140 ? -15.266 -2.406 7.015 1.00 88.19 140 LYS A N 1
ATOM 1051 C CA . LYS A 1 140 ? -16.491 -3.048 7.487 1.00 88.19 140 LYS A CA 1
ATOM 1052 C C . LYS A 1 140 ? -16.568 -2.879 9.004 1.00 88.19 140 LYS A C 1
ATOM 1054 O O . LYS A 1 140 ? -15.631 -3.270 9.709 1.00 88.19 140 LYS A O 1
ATOM 1059 N N . SER A 1 141 ? -17.664 -2.304 9.501 1.00 74.00 141 SER A N 1
ATOM 1060 C CA . SER A 1 141 ? -17.933 -2.242 10.937 1.00 74.00 141 SER A CA 1
ATOM 1061 C C . SER A 1 141 ? -17.886 -3.662 11.493 1.00 74.00 141 SER A C 1
ATOM 1063 O O . SER A 1 141 ? -18.569 -4.555 10.983 1.00 74.00 141 SER A O 1
ATOM 1065 N N . ALA A 1 142 ? -17.057 -3.885 12.514 1.00 61.50 142 ALA A N 1
ATOM 1066 C CA . ALA A 1 142 ? -17.109 -5.140 13.246 1.00 61.50 142 ALA A CA 1
ATOM 1067 C C . ALA A 1 142 ? -18.542 -5.289 13.786 1.00 61.50 142 ALA A C 1
ATOM 1069 O O . ALA A 1 142 ? -19.075 -4.307 14.316 1.00 61.50 142 ALA A O 1
ATOM 1070 N N . PRO A 1 143 ? -19.195 -6.453 13.625 1.00 56.50 143 PRO A N 1
ATOM 1071 C CA . PRO A 1 143 ? -20.504 -6.660 14.223 1.00 56.50 143 PRO A CA 1
ATOM 1072 C C . PRO A 1 143 ? -20.386 -6.363 15.717 1.00 56.50 143 PRO A C 1
ATOM 1074 O O . PRO A 1 143 ? -19.434 -6.810 16.360 1.00 56.50 143 PRO A O 1
ATOM 1077 N N . ALA A 1 144 ? -21.311 -5.557 16.243 1.00 50.50 144 ALA A N 1
ATOM 1078 C CA . ALA A 1 144 ? -21.360 -5.244 17.660 1.00 50.50 144 ALA A CA 1
ATOM 1079 C C . ALA A 1 144 ? -21.473 -6.566 18.420 1.00 50.50 144 ALA A C 1
ATOM 1081 O O . ALA A 1 144 ? -22.520 -7.211 18.415 1.00 50.50 144 ALA A O 1
ATOM 1082 N N . VAL A 1 145 ? -20.367 -7.007 19.015 1.00 42.25 145 VAL A N 1
ATOM 1083 C CA . VAL A 1 145 ? -20.368 -8.194 19.857 1.00 42.25 145 VAL A CA 1
ATOM 1084 C C . VAL A 1 145 ? -21.165 -7.790 21.085 1.00 42.25 145 VAL A C 1
ATOM 1086 O O . VAL A 1 145 ? -20.703 -6.975 21.883 1.00 42.25 145 VAL A O 1
ATOM 1089 N N . THR A 1 146 ? -22.401 -8.274 21.199 1.00 38.25 146 THR A N 1
ATOM 1090 C CA . THR A 1 146 ? -23.206 -8.070 22.401 1.00 38.25 146 THR A CA 1
ATOM 1091 C C . THR A 1 146 ? -22.365 -8.580 23.571 1.00 38.25 146 THR A C 1
ATOM 1093 O O . THR A 1 146 ? -21.924 -9.734 23.507 1.00 38.25 146 THR A O 1
ATOM 1096 N N . PRO A 1 147 ? -22.071 -7.756 24.595 1.00 41.28 147 PRO A N 1
ATOM 1097 C CA . PRO A 1 147 ? -21.297 -8.204 25.737 1.00 41.28 147 PRO A CA 1
ATOM 1098 C C . PRO A 1 147 ? -22.135 -9.241 26.480 1.00 41.28 147 PRO A C 1
ATOM 1100 O O . PRO A 1 147 ? -22.941 -8.927 27.349 1.00 41.28 147 PRO A O 1
ATOM 1103 N N . THR A 1 148 ? -21.979 -10.501 26.093 1.00 42.97 148 THR A N 1
ATOM 1104 C CA . THR A 1 148 ? -22.407 -11.619 26.918 1.00 42.97 148 THR A CA 1
ATOM 1105 C C . THR A 1 148 ? -21.456 -11.589 28.099 1.00 42.97 148 THR A C 1
ATOM 1107 O O . THR A 1 148 ? -20.242 -11.641 27.887 1.00 42.97 148 THR A O 1
ATOM 1110 N N . ALA A 1 149 ? -21.994 -11.401 29.307 1.00 44.78 149 ALA A N 1
ATOM 1111 C CA . ALA A 1 149 ? -21.226 -11.358 30.543 1.00 44.78 149 ALA A CA 1
ATOM 1112 C C . ALA A 1 149 ? -20.170 -12.468 30.516 1.00 44.78 149 ALA A C 1
ATOM 1114 O O . ALA A 1 149 ? -20.498 -13.655 30.471 1.00 44.78 149 ALA A O 1
ATOM 1115 N N . ALA A 1 150 ? -18.902 -12.066 30.435 1.00 40.44 150 ALA A N 1
ATOM 1116 C CA . ALA A 1 150 ? -17.805 -13.004 30.368 1.00 40.44 150 ALA A CA 1
ATOM 1117 C C . ALA A 1 150 ? -17.763 -13.751 31.701 1.00 40.44 150 ALA A C 1
ATOM 1119 O O . ALA A 1 150 ? -17.379 -13.187 32.726 1.00 40.44 150 ALA A O 1
ATOM 1120 N N . ALA A 1 151 ? -18.151 -15.026 31.681 1.00 44.69 151 ALA A N 1
ATOM 1121 C CA . ALA A 1 151 ? -17.683 -15.966 32.684 1.00 44.69 151 ALA A CA 1
ATOM 1122 C C . ALA A 1 151 ? -16.147 -15.844 32.760 1.00 44.69 151 ALA A C 1
ATOM 1124 O O . ALA A 1 151 ? -15.519 -15.640 31.710 1.00 44.69 151 ALA A O 1
ATOM 1125 N N . PRO A 1 152 ? -15.532 -15.940 33.954 1.00 40.81 152 PRO A N 1
ATOM 1126 C CA . PRO A 1 152 ? -14.085 -15.867 34.095 1.00 40.81 152 PRO A CA 1
ATOM 1127 C C . PRO A 1 152 ? -13.452 -16.837 33.100 1.00 40.81 152 PRO A C 1
ATOM 1129 O O . PRO A 1 152 ? -13.655 -18.049 33.196 1.00 40.81 152 PRO A O 1
ATOM 1132 N N . ARG A 1 153 ? -12.736 -16.316 32.095 1.00 40.19 153 ARG A N 1
ATOM 1133 C CA . ARG A 1 153 ? -11.961 -17.179 31.208 1.00 40.19 153 ARG A CA 1
ATOM 1134 C C . ARG A 1 153 ? -10.900 -17.822 32.083 1.00 40.19 153 ARG A C 1
ATOM 1136 O O . ARG A 1 153 ? -9.943 -17.161 32.481 1.00 40.19 153 ARG A O 1
ATOM 1143 N N . ALA A 1 154 ? -11.077 -19.111 32.363 1.00 42.06 154 ALA A N 1
ATOM 1144 C CA . ALA A 1 154 ? -9.960 -19.974 32.691 1.00 42.06 154 ALA A CA 1
ATOM 1145 C C . ALA A 1 154 ? -8.865 -19.678 31.661 1.00 42.06 154 ALA A C 1
ATOM 1147 O O . ALA A 1 154 ? -9.154 -19.630 30.461 1.00 42.06 154 ALA A O 1
ATOM 1148 N N . GLN A 1 155 ? -7.655 -19.382 32.136 1.00 36.34 155 GLN A N 1
ATOM 1149 C CA . GLN A 1 155 ? -6.491 -19.171 31.287 1.00 36.34 155 GLN A CA 1
ATOM 1150 C C . GLN A 1 155 ? -6.410 -20.349 30.320 1.00 36.34 155 GLN A C 1
ATOM 1152 O O . GLN A 1 155 ? -6.096 -21.471 30.714 1.00 36.34 155 GLN A O 1
ATOM 1157 N N . GLN A 1 156 ? -6.779 -20.105 29.064 1.00 37.91 156 GLN A N 1
ATOM 1158 C CA . GLN A 1 156 ? -6.623 -21.093 28.019 1.00 37.91 156 GLN A CA 1
ATOM 1159 C C . GLN A 1 156 ? -5.113 -21.326 27.913 1.00 37.91 156 GLN A C 1
ATOM 1161 O O . GLN A 1 156 ? -4.384 -20.345 27.727 1.00 37.91 156 GLN A O 1
ATOM 1166 N N . PRO A 1 157 ? -4.624 -22.564 28.100 1.00 40.09 157 PRO A N 1
ATOM 1167 C CA . PRO A 1 157 ? -3.204 -22.853 28.008 1.00 40.09 157 PRO A CA 1
ATOM 1168 C C . PRO A 1 157 ? -2.685 -22.297 26.690 1.00 40.09 157 PRO A C 1
ATOM 1170 O O . PRO A 1 157 ? -3.297 -22.534 25.645 1.00 40.09 157 PRO A O 1
ATOM 1173 N N . ALA A 1 158 ? -1.603 -21.517 26.753 1.00 40.88 158 ALA A N 1
ATOM 1174 C CA . ALA A 1 158 ? -0.935 -21.012 25.567 1.00 40.88 158 ALA A CA 1
ATOM 1175 C C . ALA A 1 158 ? -0.713 -22.197 24.623 1.00 40.88 158 ALA A C 1
ATOM 1177 O O . ALA A 1 158 ? 0.009 -23.138 24.959 1.00 40.88 158 ALA A O 1
ATOM 1178 N N . ALA A 1 159 ? -1.393 -22.184 23.474 1.00 47.03 159 ALA A N 1
ATOM 1179 C CA . ALA A 1 159 ? -1.125 -23.150 22.428 1.00 47.03 159 ALA A CA 1
ATOM 1180 C C . ALA A 1 159 ? 0.380 -23.096 22.149 1.00 47.03 159 ALA A C 1
ATOM 1182 O O . ALA A 1 159 ? 0.948 -22.004 22.040 1.00 47.03 159 ALA A O 1
ATOM 1183 N N . ALA A 1 160 ? 1.024 -24.263 22.111 1.00 55.00 160 ALA A N 1
ATOM 1184 C CA . ALA A 1 160 ? 2.456 -24.358 21.881 1.00 55.00 160 ALA A CA 1
ATOM 1185 C C . ALA A 1 160 ? 2.840 -23.506 20.663 1.00 55.00 160 ALA A C 1
ATOM 1187 O O . ALA A 1 160 ? 2.189 -23.584 19.617 1.00 55.00 160 ALA A O 1
ATOM 1188 N N . ALA A 1 161 ? 3.870 -22.671 20.820 1.00 63.72 161 ALA A N 1
ATOM 1189 C CA . ALA A 1 161 ? 4.382 -21.840 19.740 1.00 63.72 161 ALA A CA 1
ATOM 1190 C C . ALA A 1 161 ? 4.670 -22.731 18.509 1.00 63.72 161 ALA A C 1
ATOM 1192 O O . ALA A 1 161 ? 5.424 -23.698 18.639 1.00 63.72 161 ALA A O 1
ATOM 1193 N N . PRO A 1 162 ? 4.067 -22.473 17.328 1.00 82.12 162 PRO A N 1
ATOM 1194 C CA . PRO A 1 162 ? 4.218 -23.331 16.144 1.00 82.12 162 PRO A CA 1
ATOM 1195 C C . PRO A 1 162 ? 5.655 -23.451 15.615 1.00 82.12 162 PRO A C 1
ATOM 1197 O O . PRO A 1 162 ? 5.940 -24.363 14.832 1.00 82.12 162 PRO A O 1
ATOM 1200 N N . PHE A 1 163 ? 6.541 -22.556 16.053 1.00 90.06 163 PHE A N 1
ATOM 1201 C CA . PHE A 1 163 ? 7.958 -22.533 15.721 1.00 90.06 163 PHE A CA 1
ATOM 1202 C C . PHE A 1 163 ? 8.803 -22.355 16.991 1.00 90.06 163 PHE A C 1
ATOM 1204 O O . PHE A 1 163 ? 8.315 -21.858 18.009 1.00 90.06 163 PHE A O 1
ATOM 1211 N N . LYS A 1 164 ? 10.077 -22.745 16.945 1.00 93.81 164 LYS A N 1
ATOM 1212 C CA . LYS A 1 164 ? 11.023 -22.642 18.071 1.00 93.81 164 LYS A CA 1
ATOM 1213 C C . LYS A 1 164 ? 12.312 -21.933 17.663 1.00 93.81 164 LYS A C 1
ATOM 1215 O O . LYS A 1 164 ? 12.636 -21.834 16.484 1.00 93.81 164 LYS A O 1
ATOM 1220 N N . VAL A 1 165 ? 13.061 -21.452 18.657 1.00 94.81 165 VAL A N 1
ATOM 1221 C CA . VAL A 1 165 ? 14.410 -20.905 18.443 1.00 94.81 165 VAL A CA 1
ATOM 1222 C C . VAL A 1 165 ? 15.272 -21.933 17.704 1.00 94.81 165 VAL A C 1
ATOM 1224 O O . VAL A 1 165 ? 15.286 -23.108 18.069 1.00 94.81 165 VAL A O 1
ATOM 1227 N N . GLY A 1 166 ? 15.966 -21.485 16.661 1.00 91.56 166 GLY A N 1
ATOM 1228 C CA . GLY A 1 166 ? 16.776 -22.309 15.767 1.00 91.56 166 GLY A CA 1
ATOM 1229 C C . GLY A 1 166 ? 16.029 -22.873 14.555 1.00 91.56 166 GLY A C 1
ATOM 1230 O O . GLY A 1 166 ? 16.685 -23.388 13.652 1.00 91.56 166 GLY A O 1
ATOM 1231 N N . ASP A 1 167 ? 14.696 -22.767 14.482 1.00 91.44 167 ASP A N 1
ATOM 1232 C CA . ASP A 1 167 ? 13.971 -23.183 13.279 1.00 91.44 167 ASP A CA 1
ATOM 1233 C C . ASP A 1 167 ? 14.357 -22.303 12.083 1.00 91.44 167 ASP A C 1
ATOM 1235 O O . ASP A 1 167 ? 14.350 -21.069 12.169 1.00 91.44 167 ASP A O 1
ATOM 1239 N N . ARG A 1 168 ? 14.626 -22.960 10.948 1.00 86.50 168 ARG A N 1
ATOM 1240 C CA . ARG A 1 168 ? 14.647 -22.323 9.628 1.00 86.50 168 ARG A CA 1
ATOM 1241 C C . ARG A 1 168 ? 13.217 -22.156 9.135 1.00 86.50 168 ARG A C 1
ATOM 1243 O O . ARG A 1 168 ? 12.427 -23.105 9.122 1.00 86.50 168 ARG A O 1
ATOM 1250 N N . VAL A 1 169 ? 12.894 -20.948 8.714 1.00 87.44 169 VAL A N 1
ATOM 1251 C CA . VAL A 1 169 ? 11.566 -20.540 8.255 1.00 87.44 169 VAL A CA 1
ATOM 1252 C C . VAL A 1 169 ? 11.702 -19.679 7.009 1.00 87.44 169 VAL A C 1
ATOM 1254 O O . VAL A 1 169 ? 12.775 -19.149 6.734 1.00 87.44 169 VAL A O 1
ATOM 1257 N N . MET A 1 170 ? 10.616 -19.517 6.264 1.00 81.94 170 MET A N 1
ATOM 1258 C CA . MET A 1 170 ? 10.501 -18.370 5.372 1.00 81.94 170 MET A CA 1
ATOM 1259 C C . MET A 1 170 ? 9.729 -17.288 6.125 1.00 81.94 170 MET A C 1
ATOM 1261 O O . MET A 1 170 ? 8.634 -17.536 6.634 1.00 81.94 170 MET A O 1
ATOM 1265 N N . ALA A 1 171 ? 10.322 -16.107 6.253 1.00 80.88 171 ALA A N 1
ATOM 1266 C CA . ALA A 1 171 ? 9.769 -14.995 7.005 1.00 80.88 171 ALA A CA 1
ATOM 1267 C C . ALA A 1 171 ? 9.456 -13.817 6.082 1.00 80.88 171 ALA A C 1
ATOM 1269 O O . ALA A 1 171 ? 10.248 -13.433 5.219 1.00 80.88 171 ALA A O 1
ATOM 1270 N N . LYS A 1 172 ? 8.290 -13.209 6.295 1.00 77.19 172 LYS A N 1
ATOM 1271 C CA . LYS A 1 172 ? 7.930 -11.931 5.675 1.00 77.19 172 LYS A CA 1
ATOM 1272 C C . LYS A 1 172 ? 8.501 -10.820 6.532 1.00 77.19 172 LYS A C 1
ATOM 1274 O O . LYS A 1 172 ? 8.023 -10.610 7.644 1.00 77.19 172 LYS A O 1
ATOM 1279 N N . PHE A 1 173 ? 9.506 -10.118 6.020 1.00 67.50 173 PHE A N 1
ATOM 1280 C CA . PHE A 1 173 ? 10.146 -9.008 6.731 1.00 67.50 173 PHE A CA 1
ATOM 1281 C C . PHE A 1 173 ? 9.454 -7.667 6.454 1.00 67.50 173 PHE A C 1
ATOM 1283 O O . PHE A 1 173 ? 9.284 -6.871 7.373 1.00 67.50 173 PHE A O 1
ATOM 1290 N N . SER A 1 174 ? 8.914 -7.458 5.250 1.00 60.00 174 SER A N 1
ATOM 1291 C CA . SER A 1 174 ? 8.173 -6.244 4.866 1.00 60.00 174 SER A CA 1
ATOM 1292 C C . SER A 1 174 ? 6.727 -6.551 4.442 1.00 60.00 174 SER A C 1
ATOM 1294 O O . SER A 1 174 ? 6.254 -7.684 4.594 1.00 60.00 174 SER A O 1
ATOM 1296 N N . GLN A 1 175 ? 6.004 -5.520 3.990 1.00 44.66 175 GLN A N 1
ATOM 1297 C CA . GLN A 1 175 ? 4.659 -5.645 3.411 1.00 44.66 175 GLN A CA 1
ATOM 1298 C C . GLN A 1 175 ? 4.668 -6.146 1.961 1.00 44.66 175 GLN A C 1
ATOM 1300 O O . GLN A 1 175 ? 3.616 -6.485 1.424 1.00 44.66 175 GLN A O 1
ATOM 1305 N N . LEU A 1 176 ? 5.843 -6.208 1.335 1.00 40.34 176 LEU A N 1
ATOM 1306 C CA . LEU A 1 176 ? 6.000 -6.812 0.025 1.00 40.34 176 LEU A CA 1
ATOM 1307 C C . LEU A 1 176 ? 5.834 -8.329 0.176 1.00 40.34 176 LEU A C 1
ATOM 1309 O O . LEU A 1 176 ? 6.304 -8.932 1.140 1.00 40.34 176 LEU A O 1
ATOM 1313 N N . ASP A 1 177 ? 5.148 -8.954 -0.778 1.00 50.53 177 ASP A N 1
ATOM 1314 C CA . ASP A 1 177 ? 4.727 -10.362 -0.722 1.00 50.53 177 ASP A CA 1
ATOM 1315 C C . ASP A 1 177 ? 5.894 -11.365 -0.900 1.00 50.53 177 ASP A C 1
ATOM 1317 O O . ASP A 1 177 ? 5.714 -12.470 -1.414 1.00 50.53 177 ASP A O 1
ATOM 1321 N N . TYR A 1 178 ? 7.118 -10.990 -0.519 1.00 53.78 178 TYR A N 1
ATOM 1322 C CA . TYR A 1 178 ? 8.276 -11.873 -0.500 1.00 53.78 178 TYR A CA 1
ATOM 1323 C C . TYR A 1 178 ? 8.499 -12.468 0.890 1.00 53.78 178 TYR A C 1
ATOM 1325 O O . TYR A 1 178 ? 8.347 -11.822 1.927 1.00 53.78 178 TYR A O 1
ATOM 1333 N N . GLU A 1 179 ? 8.883 -13.737 0.892 1.00 67.06 179 GLU A N 1
ATOM 1334 C CA . GLU A 1 179 ? 9.364 -14.428 2.077 1.00 67.06 179 GLU A CA 1
ATOM 1335 C C . GLU A 1 179 ? 10.861 -14.649 1.867 1.00 67.06 179 GLU A C 1
ATOM 1337 O O . GLU A 1 179 ? 11.252 -15.206 0.839 1.00 67.06 179 GLU A O 1
ATOM 1342 N N . ASN A 1 180 ? 11.684 -14.204 2.811 1.00 70.81 180 ASN A N 1
ATOM 1343 C CA . ASN A 1 180 ? 13.113 -14.504 2.813 1.00 70.81 180 ASN A CA 1
ATOM 1344 C C . ASN A 1 180 ? 13.367 -15.678 3.744 1.00 70.81 180 ASN A C 1
ATOM 1346 O O . ASN A 1 180 ? 12.645 -15.873 4.725 1.00 70.81 180 ASN A O 1
ATOM 1350 N N . GLU A 1 181 ? 14.398 -16.453 3.445 1.00 77.31 181 GLU A N 1
ATOM 1351 C CA . GLU A 1 181 ? 14.851 -17.466 4.381 1.00 77.31 181 GLU A CA 1
ATOM 1352 C C . GLU A 1 181 ? 15.352 -16.790 5.662 1.00 77.31 181 GLU A C 1
ATOM 1354 O O . GLU A 1 181 ? 16.046 -15.775 5.625 1.00 77.31 181 GLU A O 1
ATOM 1359 N N . ALA A 1 182 ? 14.956 -17.327 6.808 1.00 86.56 182 ALA A N 1
ATOM 1360 C CA . ALA A 1 182 ? 15.301 -16.767 8.096 1.00 86.56 182 ALA A CA 1
ATOM 1361 C C . ALA A 1 182 ? 15.491 -17.850 9.150 1.00 86.56 182 ALA A C 1
ATOM 1363 O O . ALA A 1 182 ? 14.973 -18.964 9.040 1.00 86.56 182 ALA A O 1
ATOM 1364 N N . THR A 1 183 ? 16.188 -17.482 10.217 1.00 92.00 183 THR A N 1
ATOM 1365 C CA . THR A 1 183 ? 16.322 -18.287 11.428 1.00 92.00 183 THR A CA 1
ATOM 1366 C C . THR A 1 183 ? 15.642 -17.584 12.591 1.00 92.00 183 THR A C 1
ATOM 1368 O O . THR A 1 183 ? 15.827 -16.383 12.800 1.00 92.00 183 THR A O 1
ATOM 1371 N N . ILE A 1 184 ? 14.877 -18.332 13.382 1.00 94.12 184 ILE A N 1
ATOM 1372 C CA . ILE A 1 184 ? 14.290 -17.814 14.620 1.00 94.12 184 ILE A CA 1
ATOM 1373 C C . ILE A 1 184 ? 15.379 -17.726 15.693 1.00 94.12 184 ILE A C 1
ATOM 1375 O O . ILE A 1 184 ? 15.924 -18.742 16.118 1.00 94.12 184 ILE A O 1
ATOM 1379 N N . ARG A 1 185 ? 15.686 -16.515 16.160 1.00 94.56 185 ARG A N 1
ATOM 1380 C CA . ARG A 1 185 ? 16.694 -16.237 17.197 1.00 94.56 185 ARG A CA 1
ATOM 1381 C C . ARG A 1 185 ? 16.114 -16.205 18.608 1.00 94.56 185 ARG A C 1
ATOM 1383 O O . ARG A 1 185 ? 16.797 -16.585 19.552 1.00 94.56 185 ARG A O 1
ATOM 1390 N N . ALA A 1 186 ? 14.862 -15.781 18.761 1.00 94.38 186 ALA A N 1
ATOM 1391 C CA . ALA A 1 186 ? 14.185 -15.715 20.054 1.00 94.38 186 ALA A CA 1
ATOM 1392 C C . ALA A 1 186 ? 12.667 -15.858 19.897 1.00 94.38 186 ALA A C 1
ATOM 1394 O O . ALA A 1 186 ? 12.110 -15.538 18.848 1.00 94.38 186 ALA A O 1
ATOM 1395 N N . VAL A 1 187 ? 11.994 -16.311 20.957 1.00 94.50 187 VAL A N 1
ATOM 1396 C CA . VAL A 1 187 ? 10.528 -16.344 21.055 1.00 94.50 187 VAL A CA 1
ATOM 1397 C C . VAL A 1 187 ? 10.126 -15.625 22.334 1.00 94.50 187 VAL A C 1
ATOM 1399 O O . VAL A 1 187 ? 10.622 -15.957 23.408 1.00 94.50 187 VAL A O 1
ATOM 1402 N N . LYS A 1 188 ? 9.251 -14.626 22.222 1.00 91.81 188 LYS A N 1
ATOM 1403 C CA . LYS A 1 188 ? 8.782 -13.825 23.355 1.00 91.81 188 LYS A CA 1
ATOM 1404 C C . LYS A 1 188 ? 7.352 -13.367 23.100 1.00 91.81 188 LYS A C 1
ATOM 1406 O O . LYS A 1 188 ? 7.068 -12.827 22.037 1.00 91.81 188 LYS A O 1
ATOM 1411 N N . ASP A 1 189 ? 6.460 -13.602 24.059 1.00 89.31 189 ASP A N 1
ATOM 1412 C CA . ASP A 1 189 ? 5.068 -13.127 24.036 1.00 89.31 189 ASP A CA 1
ATOM 1413 C C . ASP A 1 189 ? 4.307 -13.474 22.736 1.00 89.31 189 ASP A C 1
ATOM 1415 O O . ASP A 1 189 ? 3.570 -12.662 22.180 1.00 89.31 189 ASP A O 1
ATOM 1419 N N . GLY A 1 190 ? 4.526 -14.683 22.200 1.00 84.62 190 GLY A N 1
ATOM 1420 C CA . GLY A 1 190 ? 3.906 -15.139 20.946 1.00 84.62 190 GLY A CA 1
ATOM 1421 C C . GLY A 1 190 ? 4.494 -14.524 19.667 1.00 84.62 190 GLY A C 1
ATOM 1422 O O . GLY A 1 190 ? 3.974 -14.766 18.575 1.00 84.62 190 GLY A O 1
ATOM 1423 N N . ARG A 1 191 ? 5.581 -13.754 19.783 1.00 90.19 191 ARG A N 1
ATOM 1424 C CA . ARG A 1 191 ? 6.366 -13.204 18.672 1.00 90.19 191 ARG A CA 1
ATOM 1425 C C . ARG A 1 191 ? 7.702 -13.928 18.532 1.00 90.19 191 ARG A C 1
ATOM 1427 O O . ARG A 1 191 ? 8.216 -14.511 19.485 1.00 90.19 191 ARG A O 1
ATOM 1434 N N . TYR A 1 192 ? 8.269 -13.841 17.337 1.00 94.00 192 TYR A N 1
ATOM 1435 C CA . TYR A 1 192 ? 9.496 -14.505 16.916 1.00 94.00 192 TYR A CA 1
ATOM 1436 C C . TYR A 1 192 ? 10.486 -13.455 16.432 1.00 94.00 192 TYR A C 1
ATOM 1438 O O . TYR A 1 192 ? 10.167 -12.687 15.527 1.00 94.00 192 TYR A O 1
ATOM 1446 N N . LEU A 1 193 ? 11.672 -13.415 17.025 1.00 93.50 193 LEU A N 1
ATOM 1447 C CA . LEU A 1 193 ? 12.786 -12.635 16.506 1.00 93.50 193 LEU A CA 1
ATOM 1448 C C . LEU A 1 193 ? 13.390 -13.419 15.346 1.00 93.50 193 LEU A C 1
ATOM 1450 O O . LEU A 1 193 ? 13.877 -14.530 15.559 1.00 93.50 193 LEU A O 1
ATOM 1454 N N . VAL A 1 194 ? 13.325 -12.879 14.136 1.00 91.81 194 VAL A N 1
ATOM 1455 C CA . VAL A 1 194 ? 13.839 -13.521 12.925 1.00 91.81 194 VAL A CA 1
ATOM 1456 C C . VAL A 1 194 ? 15.060 -12.793 12.389 1.00 91.81 194 VAL A C 1
ATOM 1458 O O . VAL A 1 194 ? 15.080 -11.566 12.327 1.00 91.81 194 VAL A O 1
ATOM 1461 N N . HIS A 1 195 ? 16.044 -13.580 11.967 1.00 89.06 195 HIS A N 1
ATOM 1462 C CA . HIS A 1 195 ? 17.281 -13.130 11.342 1.00 89.06 195 HIS A CA 1
ATOM 1463 C C . HIS A 1 195 ? 17.383 -13.705 9.926 1.00 89.06 195 HIS A C 1
ATOM 1465 O O . HIS A 1 195 ? 17.257 -14.919 9.766 1.00 89.06 195 HIS A O 1
ATOM 1471 N N . SER A 1 196 ? 17.621 -12.864 8.921 1.00 80.12 196 SER A N 1
ATOM 1472 C CA . SER A 1 196 ? 17.850 -13.267 7.525 1.00 80.12 196 SER A CA 1
ATOM 1473 C C . SER A 1 196 ? 19.311 -13.023 7.174 1.00 80.12 196 SER A C 1
ATOM 1475 O O . SER A 1 196 ? 19.740 -11.876 7.209 1.00 80.12 196 SER A O 1
ATOM 1477 N N . GLU A 1 197 ? 20.054 -14.061 6.782 1.00 66.12 197 GLU A N 1
ATOM 1478 C CA . GLU A 1 197 ? 21.478 -13.913 6.421 1.00 66.12 197 GLU A CA 1
ATOM 1479 C C . GLU A 1 197 ? 21.672 -13.087 5.137 1.00 66.12 197 GLU A C 1
ATOM 1481 O O . GLU A 1 197 ? 22.654 -12.361 5.005 1.00 66.12 197 GLU A O 1
ATOM 1486 N N . ASP A 1 198 ? 20.692 -13.128 4.230 1.00 52.53 198 ASP A N 1
ATOM 1487 C CA . ASP A 1 198 ? 20.750 -12.442 2.931 1.00 52.53 198 ASP A CA 1
ATOM 1488 C C . ASP A 1 198 ? 20.273 -10.982 2.978 1.00 52.53 198 ASP A C 1
ATOM 1490 O O . ASP A 1 198 ? 20.184 -10.310 1.950 1.00 52.53 198 ASP A O 1
ATOM 1494 N N . SER A 1 199 ? 19.917 -10.477 4.162 1.00 56.69 199 SER A N 1
ATOM 1495 C CA . SER A 1 199 ? 19.402 -9.122 4.322 1.00 56.69 199 SER A CA 1
ATOM 1496 C C . SER A 1 199 ? 20.330 -8.303 5.203 1.00 56.69 199 SER A C 1
ATOM 1498 O O . SER A 1 199 ? 20.741 -8.742 6.269 1.00 56.69 199 SER A O 1
ATOM 1500 N N . THR A 1 200 ? 20.591 -7.057 4.809 1.00 51.00 200 THR A N 1
ATOM 1501 C CA . THR A 1 200 ? 21.192 -6.059 5.708 1.00 51.00 200 THR A CA 1
ATOM 1502 C C . THR A 1 200 ? 20.206 -5.584 6.781 1.00 51.00 200 THR A C 1
ATOM 1504 O O . THR A 1 200 ? 20.513 -4.663 7.534 1.00 51.00 200 THR A O 1
ATOM 1507 N N . ALA A 1 201 ? 18.986 -6.128 6.799 1.00 56.50 201 ALA A N 1
ATOM 1508 C CA . ALA A 1 201 ? 17.993 -5.821 7.805 1.00 56.50 201 ALA A CA 1
ATOM 1509 C C . ALA A 1 201 ? 18.383 -6.420 9.154 1.00 56.50 201 ALA A C 1
ATOM 1511 O O . ALA A 1 201 ? 18.751 -7.588 9.258 1.00 56.50 201 ALA A O 1
ATOM 1512 N N . GLU A 1 202 ? 18.244 -5.601 10.188 1.00 70.44 202 GLU A N 1
ATOM 1513 C CA . GLU A 1 202 ? 18.394 -6.031 11.568 1.00 70.44 202 GLU A CA 1
ATOM 1514 C C . GLU A 1 202 ? 17.333 -7.074 11.950 1.00 70.44 202 GLU A C 1
ATOM 1516 O O . GLU A 1 202 ? 16.246 -7.158 11.359 1.00 70.44 202 GLU A O 1
ATOM 1521 N N . ASP A 1 203 ? 17.650 -7.859 12.979 1.00 86.62 203 ASP A N 1
ATOM 1522 C CA . ASP A 1 203 ? 16.742 -8.839 13.561 1.00 86.62 203 ASP A CA 1
ATOM 1523 C C . ASP A 1 203 ? 15.380 -8.204 13.867 1.00 86.62 203 ASP A C 1
ATOM 1525 O O . ASP A 1 203 ? 15.273 -7.195 14.565 1.00 86.62 203 ASP A O 1
ATOM 1529 N N . THR A 1 204 ? 14.310 -8.812 13.358 1.00 84.75 204 THR A N 1
ATOM 1530 C CA . THR A 1 204 ? 12.968 -8.222 13.421 1.00 84.75 204 THR A CA 1
ATOM 1531 C C . THR A 1 204 ? 12.004 -9.134 14.168 1.00 84.75 204 THR A C 1
ATOM 1533 O O . THR A 1 204 ? 11.968 -10.341 13.947 1.00 84.75 204 THR A O 1
ATOM 1536 N N . TRP A 1 205 ? 11.174 -8.565 15.044 1.00 91.31 205 TRP A N 1
ATOM 1537 C CA . TRP A 1 205 ? 10.112 -9.308 15.727 1.00 91.31 205 TRP A CA 1
ATOM 1538 C C . TRP A 1 205 ? 8.865 -9.446 14.844 1.00 91.31 205 TRP A C 1
ATOM 1540 O O . TRP A 1 205 ? 8.197 -8.453 14.550 1.00 91.31 205 TRP A O 1
ATOM 1550 N N . VAL A 1 206 ? 8.463 -10.673 14.520 1.00 87.50 206 VAL A N 1
ATOM 1551 C CA . VAL A 1 206 ? 7.261 -10.983 13.723 1.00 87.50 206 VAL A CA 1
ATOM 1552 C C . VAL A 1 206 ? 6.298 -11.914 14.464 1.00 87.50 206 VAL A C 1
ATOM 1554 O O . VAL A 1 206 ? 6.650 -12.528 15.468 1.00 87.50 206 VAL A O 1
ATOM 1557 N N . THR A 1 207 ? 5.056 -11.997 14.001 1.00 90.56 207 THR A N 1
ATOM 1558 C CA . THR A 1 207 ? 4.036 -12.939 14.487 1.00 90.56 207 THR A CA 1
ATOM 1559 C C . THR A 1 207 ? 4.031 -14.222 13.646 1.00 90.56 207 THR A C 1
ATOM 1561 O O . THR A 1 207 ? 4.578 -14.251 12.544 1.00 90.56 207 THR A O 1
ATOM 1564 N N . ALA A 1 208 ? 3.436 -15.305 14.163 1.00 88.88 208 ALA A N 1
ATOM 1565 C CA . ALA A 1 208 ? 3.458 -16.623 13.511 1.00 88.88 208 ALA A CA 1
ATOM 1566 C C . ALA A 1 208 ? 2.864 -16.633 12.087 1.00 88.88 208 ALA A C 1
ATOM 1568 O O . ALA A 1 208 ? 3.308 -17.410 11.252 1.00 88.88 208 ALA A O 1
ATOM 1569 N N . ASP A 1 209 ? 1.887 -15.773 11.791 1.00 85.00 209 ASP A N 1
ATOM 1570 C CA . ASP A 1 209 ? 1.252 -15.633 10.470 1.00 85.00 209 ASP A CA 1
ATOM 1571 C C . ASP A 1 209 ? 2.194 -15.074 9.386 1.00 85.00 209 ASP A C 1
ATOM 1573 O O . ASP A 1 209 ? 1.934 -15.213 8.187 1.00 85.00 209 ASP A O 1
ATOM 1577 N N . ARG A 1 210 ? 3.320 -14.482 9.800 1.00 84.38 210 ARG A N 1
ATOM 1578 C CA . ARG A 1 210 ? 4.387 -14.013 8.908 1.00 84.38 210 ARG A CA 1
ATOM 1579 C C . ARG A 1 210 ? 5.473 -15.061 8.670 1.00 84.38 210 ARG A C 1
ATOM 1581 O O . ARG A 1 210 ? 6.439 -14.757 7.972 1.00 84.38 210 ARG A O 1
ATOM 1588 N N . LEU A 1 211 ? 5.317 -16.260 9.233 1.00 87.12 211 LEU A N 1
ATOM 1589 C CA . LEU A 1 211 ? 6.265 -17.362 9.130 1.00 87.12 211 LEU A CA 1
ATOM 1590 C C . LEU A 1 211 ? 5.636 -18.555 8.415 1.00 87.12 211 LEU A C 1
ATOM 1592 O O . LEU A 1 211 ? 4.514 -18.967 8.710 1.00 87.12 211 LEU A O 1
ATOM 1596 N N . THR A 1 212 ? 6.394 -19.170 7.520 1.00 81.81 212 THR A N 1
ATOM 1597 C CA . THR A 1 212 ? 6.064 -20.468 6.929 1.00 81.81 212 THR A CA 1
ATOM 1598 C C . THR A 1 212 ? 7.217 -21.441 7.171 1.00 81.81 212 THR A C 1
ATOM 1600 O O . THR A 1 212 ? 8.377 -21.047 7.324 1.00 81.81 212 THR A O 1
ATOM 1603 N N . ARG A 1 213 ? 6.912 -22.744 7.278 1.00 80.25 213 ARG A N 1
ATOM 1604 C CA . ARG A 1 213 ? 7.961 -23.760 7.455 1.00 80.25 213 ARG A CA 1
ATOM 1605 C C . ARG A 1 213 ? 8.863 -23.770 6.227 1.00 80.25 213 ARG A C 1
ATOM 1607 O O . ARG A 1 213 ? 8.374 -23.843 5.101 1.00 80.25 213 ARG A O 1
ATOM 1614 N N . PHE A 1 214 ? 10.169 -23.768 6.459 1.00 72.25 214 PHE A N 1
ATOM 1615 C CA . PHE A 1 214 ? 11.141 -23.952 5.394 1.00 72.25 214 PHE A CA 1
ATOM 1616 C C . PHE A 1 214 ? 10.975 -25.337 4.740 1.00 72.25 214 PHE A C 1
ATOM 1618 O O . PHE A 1 214 ? 10.908 -26.349 5.442 1.00 72.25 214 PHE A O 1
ATOM 1625 N N . ASN A 1 215 ? 10.908 -25.391 3.404 1.00 63.59 215 ASN A N 1
ATOM 1626 C CA . ASN A 1 215 ? 10.808 -26.637 2.636 1.00 63.59 215 ASN A CA 1
ATOM 1627 C C . ASN A 1 215 ? 11.967 -26.760 1.620 1.00 63.59 215 ASN A C 1
ATOM 1629 O O . ASN A 1 215 ? 11.930 -26.105 0.575 1.00 63.59 215 ASN A O 1
ATOM 1633 N N . PRO A 1 216 ? 12.967 -27.626 1.875 1.00 51.66 216 PRO A N 1
ATOM 1634 C CA . PRO A 1 216 ? 14.129 -27.797 0.999 1.00 51.66 216 PRO A CA 1
ATOM 1635 C C . PRO A 1 216 ? 13.844 -28.589 -0.289 1.00 51.66 216 PRO A C 1
ATOM 1637 O O . PRO A 1 216 ? 14.644 -28.540 -1.219 1.00 51.66 216 PRO A O 1
ATOM 1640 N N . GLY A 1 217 ? 12.719 -29.311 -0.395 1.00 47.97 217 GLY A N 1
ATOM 1641 C CA . GLY A 1 217 ? 12.428 -30.188 -1.546 1.00 47.97 217 GLY A CA 1
ATOM 1642 C C . GLY A 1 217 ? 12.244 -29.455 -2.882 1.00 47.97 217 GLY A C 1
ATOM 1643 O O . GLY A 1 217 ? 12.265 -30.061 -3.947 1.00 47.97 217 GLY A O 1
ATOM 1644 N N . ASN A 1 218 ? 12.104 -28.137 -2.821 1.00 46.56 218 ASN A N 1
ATOM 1645 C CA . ASN A 1 218 ? 11.748 -27.263 -3.926 1.00 46.56 218 ASN A CA 1
ATOM 1646 C C . ASN A 1 218 ? 12.963 -26.603 -4.613 1.00 46.56 218 ASN A C 1
ATOM 1648 O O . ASN A 1 218 ? 12.798 -25.915 -5.624 1.00 46.56 218 ASN A O 1
ATOM 1652 N N . THR A 1 219 ? 14.171 -26.787 -4.067 1.00 52.62 219 THR A N 1
ATOM 1653 C CA . THR A 1 219 ? 15.426 -26.240 -4.609 1.00 52.62 219 THR A CA 1
ATOM 1654 C C . THR A 1 219 ? 16.294 -27.292 -5.291 1.00 52.62 219 THR A C 1
ATOM 1656 O O . THR A 1 219 ? 16.993 -26.948 -6.230 1.00 52.62 219 THR A O 1
ATOM 1659 N N . ALA A 1 220 ? 16.216 -28.574 -4.921 1.00 53.88 220 ALA A N 1
ATOM 1660 C CA . ALA A 1 220 ? 17.124 -29.614 -5.429 1.00 53.88 220 ALA A CA 1
ATOM 1661 C C . ALA A 1 220 ? 17.059 -29.861 -6.955 1.00 53.88 220 ALA A C 1
ATOM 1663 O O . ALA A 1 220 ? 18.052 -30.271 -7.551 1.00 53.88 220 ALA A O 1
ATOM 1664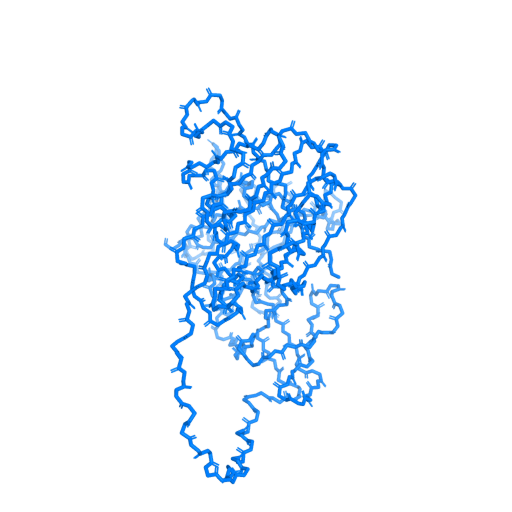 N N . SER A 1 221 ? 15.915 -29.604 -7.593 1.00 63.06 221 SER A N 1
ATOM 1665 C CA . SER A 1 221 ? 15.663 -29.838 -9.025 1.00 63.06 221 SER A CA 1
ATOM 1666 C C . SER A 1 221 ? 15.938 -28.623 -9.925 1.00 63.06 221 SER A C 1
ATOM 1668 O O . SER A 1 221 ? 15.772 -28.715 -11.142 1.00 63.06 221 SER A O 1
ATOM 1670 N N . GLY A 1 222 ? 16.397 -27.504 -9.356 1.00 67.62 222 GLY A N 1
ATOM 1671 C CA . GLY A 1 222 ? 16.617 -26.256 -10.086 1.00 67.62 222 GLY A CA 1
ATOM 1672 C C . GLY A 1 222 ? 15.322 -25.516 -10.437 1.00 67.62 222 GLY A C 1
ATOM 1673 O O . GLY A 1 222 ? 14.245 -25.869 -9.946 1.00 67.62 222 GLY A O 1
ATOM 1674 N N . PRO A 1 223 ? 15.409 -24.451 -11.254 1.00 74.06 223 PRO A N 1
ATOM 1675 C CA . PRO A 1 223 ? 14.230 -23.710 -11.671 1.00 74.06 223 PRO A CA 1
ATOM 1676 C C . PRO A 1 223 ? 13.336 -24.571 -12.572 1.00 74.06 223 PRO A C 1
ATOM 1678 O O . PRO A 1 223 ? 13.846 -25.205 -13.502 1.00 74.06 223 PRO A O 1
ATOM 1681 N N . PRO A 1 224 ? 12.013 -24.611 -12.335 1.00 76.38 224 PRO A N 1
ATOM 1682 C CA . PRO A 1 224 ? 11.106 -25.318 -13.224 1.00 76.38 224 PRO A CA 1
ATOM 1683 C C . PRO A 1 224 ? 11.075 -24.690 -14.616 1.00 76.38 224 PRO A C 1
ATOM 1685 O O . PRO A 1 224 ? 11.345 -23.505 -14.809 1.00 76.38 224 PRO A O 1
ATOM 1688 N N . ALA A 1 225 ? 10.711 -25.510 -15.597 1.00 80.75 225 ALA A N 1
ATOM 1689 C CA . ALA A 1 225 ? 10.471 -25.025 -16.944 1.00 80.75 225 ALA A CA 1
ATOM 1690 C C . ALA A 1 225 ? 9.280 -24.055 -16.963 1.00 80.75 225 ALA A C 1
ATOM 1692 O O . ALA A 1 225 ? 8.283 -24.259 -16.270 1.00 80.75 225 ALA A O 1
ATOM 1693 N N . GLY A 1 226 ? 9.383 -23.018 -17.787 1.00 83.06 226 GLY A N 1
ATOM 1694 C CA . GLY A 1 226 ? 8.335 -22.027 -17.976 1.00 83.06 226 GLY A CA 1
ATOM 1695 C C . GLY A 1 226 ? 8.876 -20.649 -18.326 1.00 83.06 226 GLY A C 1
ATOM 1696 O O . GLY A 1 226 ? 10.080 -20.447 -18.497 1.00 83.06 226 GLY A O 1
ATOM 1697 N N . THR A 1 227 ? 7.959 -19.698 -18.463 1.00 81.62 227 THR A N 1
ATOM 1698 C CA . THR A 1 227 ? 8.291 -18.316 -18.808 1.00 81.62 227 THR A CA 1
ATOM 1699 C C . THR A 1 227 ? 8.492 -17.510 -17.542 1.00 81.62 227 THR A C 1
ATOM 1701 O O . THR A 1 227 ? 7.575 -17.363 -16.742 1.00 81.62 227 THR A O 1
ATOM 1704 N N . TYR A 1 228 ? 9.675 -16.942 -17.386 1.00 82.12 228 TYR A N 1
ATOM 1705 C CA . TYR A 1 228 ? 10.016 -16.032 -16.313 1.00 82.12 228 TYR A CA 1
ATOM 1706 C C . TYR A 1 228 ? 9.982 -14.600 -16.821 1.00 82.12 228 TYR A C 1
ATOM 1708 O O . TYR A 1 228 ? 10.560 -14.295 -17.862 1.00 82.12 228 TYR A O 1
ATOM 1716 N N . VAL A 1 229 ? 9.321 -13.718 -16.082 1.00 78.69 229 VAL A N 1
ATOM 1717 C CA . VAL A 1 229 ? 9.265 -12.285 -16.375 1.00 78.69 229 VAL A CA 1
ATOM 1718 C C . VAL A 1 229 ? 10.205 -11.561 -15.429 1.00 78.69 229 VAL A C 1
ATOM 1720 O O . VAL A 1 229 ? 10.081 -11.718 -14.216 1.00 78.69 229 VAL A O 1
ATOM 1723 N N . CYS A 1 230 ? 11.148 -10.809 -15.990 1.00 75.19 230 CYS A N 1
ATOM 1724 C CA . CYS A 1 230 ? 12.200 -10.130 -15.252 1.00 75.19 230 CYS A CA 1
ATOM 1725 C C . CYS A 1 230 ? 11.880 -8.656 -15.038 1.00 75.19 230 CYS A C 1
ATOM 1727 O O . CYS A 1 230 ? 11.527 -7.927 -15.968 1.00 75.19 230 CYS A O 1
ATOM 1729 N N . TYR A 1 231 ? 12.086 -8.225 -13.806 1.00 72.12 231 TYR A N 1
ATOM 1730 C CA . TYR A 1 231 ? 11.882 -6.868 -13.344 1.00 72.12 231 TYR A CA 1
ATOM 1731 C C . TYR A 1 231 ? 13.178 -6.344 -12.745 1.00 72.12 231 TYR A C 1
ATOM 1733 O O . TYR A 1 231 ? 13.929 -7.095 -12.105 1.00 72.12 231 TYR A O 1
ATOM 1741 N N . HIS A 1 232 ? 13.434 -5.054 -12.945 1.00 64.94 232 HIS A N 1
ATOM 1742 C CA . HIS A 1 232 ? 14.499 -4.393 -12.217 1.00 64.94 232 HIS A CA 1
ATOM 1743 C C . HIS A 1 232 ? 14.045 -4.208 -10.761 1.00 64.94 232 HIS A C 1
ATOM 1745 O O . HIS A 1 232 ? 12.941 -3.729 -10.521 1.00 64.94 232 HIS A O 1
ATOM 1751 N N . PRO A 1 233 ? 14.857 -4.581 -9.772 1.00 53.56 233 PRO A N 1
ATOM 1752 C CA . PRO A 1 233 ? 14.482 -4.525 -8.367 1.00 53.56 233 PRO A CA 1
ATOM 1753 C C . PRO A 1 233 ? 14.465 -3.097 -7.816 1.00 53.56 233 PRO A C 1
ATOM 1755 O O . PRO A 1 233 ? 13.735 -2.840 -6.871 1.00 53.56 233 PRO A O 1
ATOM 1758 N N . MET A 1 234 ? 15.247 -2.178 -8.399 1.00 47.28 234 MET A N 1
ATOM 1759 C CA . MET A 1 234 ? 15.224 -0.755 -8.025 1.00 47.28 234 MET A CA 1
ATOM 1760 C C . MET A 1 234 ? 14.164 0.057 -8.778 1.00 47.28 234 MET A C 1
ATOM 1762 O O . MET A 1 234 ? 13.870 1.172 -8.377 1.00 47.28 234 MET A O 1
ATOM 1766 N N . TYR A 1 235 ? 13.600 -0.480 -9.864 1.00 51.12 235 TYR A N 1
ATOM 1767 C CA . TYR A 1 235 ? 12.550 0.184 -10.640 1.00 51.12 235 TYR A CA 1
ATOM 1768 C C . TYR A 1 235 ? 11.378 -0.788 -10.728 1.00 51.12 235 TYR A C 1
ATOM 1770 O O . TYR A 1 235 ? 11.285 -1.572 -11.679 1.00 51.12 235 TYR A O 1
ATOM 1778 N N . GLU A 1 236 ? 10.543 -0.813 -9.686 1.00 49.53 236 GLU A N 1
ATOM 1779 C CA . GLU A 1 236 ? 9.413 -1.738 -9.620 1.00 49.53 236 GLU A CA 1
ATOM 1780 C C . GLU A 1 236 ? 8.563 -1.610 -10.899 1.00 49.53 236 GLU A C 1
ATOM 1782 O O . GLU A 1 236 ? 8.183 -0.522 -11.317 1.00 49.53 236 GLU A O 1
ATOM 1787 N N . ASN A 1 237 ? 8.321 -2.745 -11.564 1.00 48.69 237 ASN A N 1
ATOM 1788 C CA . ASN A 1 237 ? 7.608 -2.881 -12.845 1.00 48.69 237 ASN A CA 1
ATOM 1789 C C . ASN A 1 237 ? 8.329 -2.424 -14.124 1.00 48.69 237 ASN A C 1
ATOM 1791 O O . ASN A 1 237 ? 7.750 -2.560 -15.206 1.00 48.69 237 ASN A O 1
ATOM 1795 N N . ALA A 1 238 ? 9.598 -2.007 -14.068 1.00 53.84 238 ALA A N 1
ATOM 1796 C CA . ALA A 1 238 ? 10.401 -1.873 -15.282 1.00 53.84 238 ALA A CA 1
ATOM 1797 C C . ALA A 1 238 ? 10.651 -3.268 -15.875 1.00 53.84 238 ALA A C 1
ATOM 1799 O O . ALA A 1 238 ? 11.550 -4.003 -15.452 1.00 53.84 238 ALA A O 1
ATOM 1800 N N . TYR A 1 239 ? 9.804 -3.653 -16.833 1.00 63.25 239 TYR A N 1
ATOM 1801 C CA . TYR A 1 239 ? 9.953 -4.885 -17.595 1.00 63.25 239 TYR A CA 1
ATOM 1802 C C . TYR A 1 239 ? 11.312 -4.863 -18.296 1.00 63.25 239 TYR A C 1
ATOM 1804 O O . TYR A 1 239 ? 11.537 -4.094 -19.228 1.00 63.25 239 TYR A O 1
ATOM 1812 N N . MET A 1 240 ? 12.226 -5.714 -17.835 1.00 66.38 240 MET A N 1
ATOM 1813 C CA . MET A 1 240 ? 13.577 -5.815 -18.396 1.00 66.38 240 MET A CA 1
ATOM 1814 C C . MET A 1 240 ? 13.665 -6.853 -19.511 1.00 66.38 240 MET A C 1
ATOM 1816 O O . MET A 1 240 ? 14.644 -6.905 -20.258 1.00 66.38 240 MET A O 1
ATOM 1820 N N . GLY A 1 241 ? 12.641 -7.694 -19.610 1.00 73.94 241 GLY A N 1
ATOM 1821 C CA . GLY A 1 241 ? 12.599 -8.822 -20.513 1.00 73.94 241 GLY A CA 1
ATOM 1822 C C . GLY A 1 241 ? 11.924 -10.015 -19.863 1.00 73.94 241 GLY A C 1
ATOM 1823 O O . GLY A 1 241 ? 11.455 -9.987 -18.724 1.00 73.94 241 GLY A O 1
ATOM 1824 N N . SER A 1 242 ? 11.891 -11.102 -20.608 1.00 80.12 242 SER A N 1
ATOM 1825 C CA . SER A 1 242 ? 11.489 -12.400 -20.095 1.00 80.12 242 SER A CA 1
ATOM 1826 C C . SER A 1 242 ? 12.451 -13.450 -20.612 1.00 80.12 242 SER A C 1
ATOM 1828 O O . SER A 1 242 ? 13.131 -13.243 -21.616 1.00 80.12 242 SER A O 1
ATOM 1830 N N . PHE A 1 243 ? 12.526 -14.587 -19.939 1.00 83.00 243 PHE A N 1
ATOM 1831 C CA . PHE A 1 243 ? 13.157 -15.757 -20.518 1.00 83.00 243 PHE A CA 1
ATOM 1832 C C . PHE A 1 243 ? 12.291 -16.985 -20.354 1.00 83.00 243 PHE A C 1
ATOM 1834 O O . PHE A 1 243 ? 11.551 -17.130 -19.389 1.00 83.00 243 PHE A O 1
ATOM 1841 N N . VAL A 1 244 ? 12.409 -17.895 -21.306 1.00 83.44 244 VAL A N 1
ATOM 1842 C CA . VAL A 1 244 ? 11.812 -19.220 -21.218 1.00 83.44 244 VAL A CA 1
ATOM 1843 C C . VAL A 1 244 ? 12.892 -20.170 -20.738 1.00 83.44 244 VAL A C 1
ATOM 1845 O O . VAL A 1 244 ? 13.919 -20.299 -21.399 1.00 83.44 244 VAL A O 1
ATOM 1848 N N . ILE A 1 245 ? 12.668 -20.829 -19.605 1.00 82.94 245 ILE A N 1
ATOM 1849 C CA . ILE A 1 245 ? 13.443 -21.999 -19.195 1.00 82.94 245 ILE A CA 1
ATOM 1850 C C . ILE A 1 245 ? 12.767 -23.223 -19.781 1.00 82.94 245 ILE A C 1
ATOM 1852 O O . ILE A 1 245 ? 11.590 -23.477 -19.531 1.00 82.94 245 ILE A O 1
ATOM 1856 N N . ALA A 1 246 ? 13.521 -23.993 -20.550 1.00 79.25 246 ALA A N 1
ATOM 1857 C CA . ALA A 1 246 ? 13.090 -25.286 -21.041 1.00 79.25 246 ALA A CA 1
ATOM 1858 C C . ALA A 1 246 ? 13.734 -26.403 -20.214 1.00 79.25 246 ALA A C 1
ATOM 1860 O O . ALA A 1 246 ? 14.843 -26.267 -19.688 1.00 79.25 246 ALA A O 1
ATOM 1861 N N . SER A 1 247 ? 13.046 -27.542 -20.146 1.00 68.62 247 SER A N 1
ATOM 1862 C CA . SER A 1 247 ? 13.614 -28.778 -19.610 1.00 68.62 247 SER A CA 1
ATOM 1863 C C . SER A 1 247 ? 14.928 -29.128 -20.316 1.00 68.62 247 SER A C 1
ATOM 1865 O O . SER A 1 247 ? 15.064 -28.924 -21.524 1.00 68.62 247 SER A O 1
ATOM 1867 N N . GLY A 1 248 ? 15.885 -29.691 -19.576 1.00 70.12 248 GLY A N 1
ATOM 1868 C CA . GLY A 1 248 ? 17.177 -30.101 -20.136 1.00 70.12 248 GLY A CA 1
ATOM 1869 C C . GLY A 1 248 ? 18.222 -28.984 -20.211 1.00 70.12 248 GLY A C 1
ATOM 1870 O O . GLY A 1 248 ? 19.111 -29.046 -21.056 1.00 70.12 248 GLY A O 1
ATOM 1871 N N . GLY A 1 249 ? 18.132 -27.965 -19.349 1.00 76.38 249 GLY A N 1
ATOM 1872 C CA . GLY A 1 249 ? 19.211 -26.987 -19.186 1.00 76.38 249 GLY A CA 1
ATOM 1873 C C . GLY A 1 249 ? 19.287 -25.950 -20.306 1.00 76.38 249 GLY A C 1
ATOM 1874 O O . GLY A 1 249 ? 20.374 -25.464 -20.602 1.00 76.38 249 GLY A O 1
ATOM 1875 N N . ARG A 1 250 ? 18.173 -25.622 -20.973 1.00 83.31 250 ARG A N 1
ATOM 1876 C CA . ARG A 1 250 ? 18.128 -24.614 -22.049 1.00 83.31 250 ARG A CA 1
ATOM 1877 C C . ARG A 1 250 ? 17.329 -23.394 -21.622 1.00 83.31 250 ARG A C 1
ATOM 1879 O O . ARG A 1 250 ? 16.352 -23.520 -20.888 1.00 83.31 250 ARG A O 1
ATOM 1886 N N . TYR A 1 251 ? 17.719 -22.226 -22.122 1.00 85.25 251 TYR A N 1
ATOM 1887 C CA . TYR A 1 251 ? 16.959 -20.998 -21.923 1.00 85.25 251 TYR A CA 1
ATOM 1888 C C . TYR A 1 251 ? 16.916 -20.134 -23.188 1.00 85.25 251 TYR A C 1
ATOM 1890 O O . TYR A 1 251 ? 17.822 -20.194 -24.023 1.00 85.25 251 TYR A O 1
ATOM 1898 N N . THR A 1 252 ? 15.883 -19.303 -23.305 1.00 82.38 252 THR A N 1
ATOM 1899 C CA . THR A 1 252 ? 15.751 -18.289 -24.359 1.00 82.38 252 THR A CA 1
ATOM 1900 C C . THR A 1 252 ? 15.398 -16.952 -23.731 1.00 82.38 252 THR A C 1
ATOM 1902 O O . THR A 1 252 ? 14.343 -16.841 -23.122 1.00 82.38 252 THR A O 1
ATOM 1905 N N . TYR A 1 253 ? 16.261 -15.948 -23.885 1.00 79.06 253 TYR A N 1
ATOM 1906 C CA . TYR A 1 253 ? 16.020 -14.572 -23.457 1.00 79.06 253 TYR A CA 1
ATOM 1907 C C . TYR A 1 253 ? 15.259 -13.816 -24.553 1.00 79.06 253 TYR A C 1
ATOM 1909 O O . TYR A 1 253 ? 15.734 -13.698 -25.686 1.00 79.06 253 TYR A O 1
ATOM 1917 N N . LEU A 1 254 ? 14.066 -13.341 -24.211 1.00 77.31 254 LEU A N 1
ATOM 1918 C CA . LEU A 1 254 ? 13.111 -12.659 -25.078 1.00 77.31 254 LEU A CA 1
ATOM 1919 C C . LEU A 1 254 ? 13.307 -11.139 -24.978 1.00 77.31 254 LEU A C 1
ATOM 1921 O O . LEU A 1 254 ? 12.501 -10.416 -24.391 1.00 77.31 254 LEU A O 1
ATOM 1925 N N . THR A 1 255 ? 14.407 -10.651 -25.542 1.00 65.06 255 THR A N 1
ATOM 1926 C CA . THR A 1 255 ? 14.513 -9.267 -26.036 1.00 65.06 255 THR A CA 1
ATOM 1927 C C . THR A 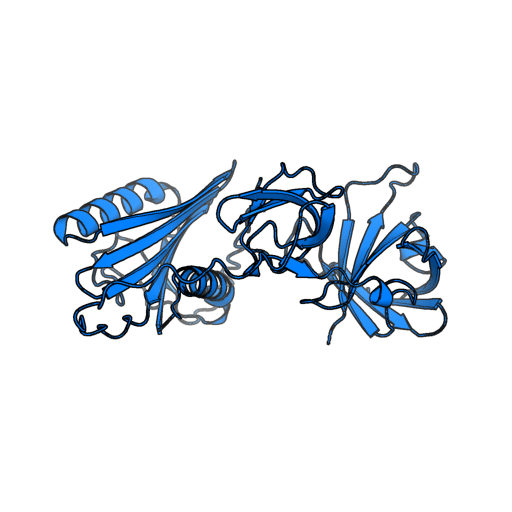1 255 ? 14.226 -9.285 -27.530 1.00 65.06 255 THR A C 1
ATOM 1929 O O . THR A 1 255 ? 14.281 -10.356 -28.120 1.00 65.06 255 THR A O 1
ATOM 1932 N N . GLY A 1 256 ? 13.914 -8.158 -28.177 1.00 58.34 256 GLY A N 1
ATOM 1933 C CA . GLY A 1 256 ? 13.447 -8.118 -29.579 1.00 58.34 256 GLY A CA 1
ATOM 1934 C C . GLY A 1 256 ? 14.263 -8.902 -30.634 1.00 58.34 256 GLY A C 1
ATOM 1935 O O . GLY A 1 256 ? 13.773 -9.079 -31.740 1.00 58.34 256 GLY A O 1
ATOM 1936 N N . ASN A 1 257 ? 15.450 -9.423 -30.290 1.00 65.69 257 ASN A N 1
ATOM 1937 C CA . ASN A 1 257 ? 16.271 -10.335 -31.091 1.00 65.69 257 ASN A CA 1
ATOM 1938 C C . ASN A 1 257 ? 16.526 -11.711 -30.424 1.00 65.69 257 ASN A C 1
ATOM 1940 O O . ASN A 1 257 ? 17.656 -12.193 -30.484 1.00 65.69 257 ASN A O 1
ATOM 1944 N N . ASN A 1 258 ? 15.519 -12.302 -29.761 1.00 76.88 258 ASN A N 1
ATOM 1945 C CA . ASN A 1 258 ? 15.494 -13.625 -29.105 1.00 76.88 258 ASN A CA 1
ATOM 1946 C C . ASN A 1 258 ? 16.823 -14.403 -29.125 1.00 76.88 258 ASN A C 1
ATOM 1948 O O . ASN A 1 258 ? 17.186 -15.010 -30.136 1.00 76.88 258 ASN A O 1
ATOM 1952 N N . ARG A 1 259 ? 17.526 -14.467 -27.990 1.00 79.44 259 ARG A N 1
ATOM 1953 C CA . ARG A 1 259 ? 18.810 -15.182 -27.892 1.00 79.44 259 ARG A CA 1
ATOM 1954 C C . ARG A 1 259 ? 18.705 -16.381 -26.970 1.00 79.44 259 ARG A C 1
ATOM 1956 O O . ARG A 1 259 ? 18.188 -16.273 -25.865 1.00 79.44 259 ARG A O 1
ATOM 1963 N N . SER A 1 260 ? 19.230 -17.523 -27.405 1.00 83.31 260 SER A N 1
ATOM 1964 C CA . SER A 1 260 ? 19.166 -18.773 -26.641 1.00 83.31 260 SER A CA 1
ATOM 1965 C C . SER A 1 260 ? 20.530 -19.209 -26.121 1.00 83.31 260 SER A C 1
ATOM 1967 O O . SER A 1 260 ? 21.556 -18.949 -26.747 1.00 83.31 260 SER A O 1
ATOM 1969 N N . GLY A 1 261 ? 20.523 -19.911 -24.993 1.00 82.81 261 GLY A N 1
ATOM 1970 C CA . GLY A 1 261 ? 21.702 -20.513 -24.390 1.00 82.81 261 GLY A CA 1
ATOM 1971 C C . GLY A 1 261 ? 21.349 -21.734 -23.544 1.00 82.81 261 GLY A C 1
ATOM 1972 O O . GLY A 1 261 ? 20.250 -22.289 -23.625 1.00 82.81 261 GLY A O 1
ATOM 1973 N N . THR A 1 262 ? 22.304 -22.160 -22.730 1.00 81.94 262 THR A N 1
ATOM 1974 C CA . THR A 1 262 ? 22.168 -23.255 -21.768 1.00 81.94 262 THR A CA 1
ATOM 1975 C C . THR A 1 262 ? 22.398 -22.763 -20.347 1.00 81.94 262 THR A C 1
ATOM 1977 O O . THR A 1 262 ? 23.064 -21.748 -20.147 1.00 81.94 262 THR A O 1
ATOM 1980 N N . TYR A 1 263 ? 21.898 -23.493 -19.358 1.00 81.69 263 TYR A N 1
ATOM 1981 C CA . TYR A 1 263 ? 22.184 -23.256 -17.952 1.00 81.69 263 TYR A CA 1
ATOM 1982 C C . TYR A 1 263 ? 22.517 -24.561 -17.226 1.00 81.69 263 TYR A C 1
ATOM 1984 O O . TYR A 1 263 ? 21.988 -25.622 -17.558 1.00 81.69 263 TYR A O 1
ATOM 1992 N N . THR A 1 264 ? 23.367 -24.458 -16.209 1.00 79.69 264 THR A N 1
ATOM 1993 C CA . THR A 1 264 ? 23.641 -25.532 -15.251 1.00 79.69 264 THR A CA 1
ATOM 1994 C C . THR A 1 264 ? 23.215 -25.060 -13.872 1.00 79.69 264 THR A C 1
ATOM 1996 O O . THR A 1 264 ? 23.523 -23.934 -13.490 1.00 79.69 264 THR A O 1
ATOM 1999 N N . TYR A 1 265 ? 22.516 -25.909 -13.123 1.00 77.75 265 TYR A N 1
ATOM 2000 C CA . TYR A 1 265 ? 22.134 -25.623 -11.745 1.00 77.75 265 TYR A CA 1
ATOM 2001 C C . TYR A 1 265 ? 22.999 -26.430 -10.776 1.00 77.75 265 TYR A C 1
ATOM 2003 O O . TYR A 1 265 ? 23.062 -27.654 -10.879 1.00 77.75 265 TYR A O 1
ATOM 2011 N N . ASN A 1 266 ? 23.658 -25.747 -9.841 1.00 75.25 266 ASN A N 1
ATOM 2012 C CA . ASN A 1 266 ? 24.340 -26.383 -8.724 1.00 75.25 266 ASN A CA 1
ATOM 2013 C C . ASN A 1 266 ? 23.399 -26.395 -7.506 1.00 75.25 266 ASN A C 1
ATOM 2015 O O . ASN A 1 266 ? 23.217 -25.347 -6.887 1.00 75.25 266 ASN A O 1
ATOM 2019 N N . PRO A 1 267 ? 22.829 -27.546 -7.111 1.00 66.06 267 PRO A N 1
ATOM 2020 C CA . PRO A 1 267 ? 21.905 -27.614 -5.981 1.00 66.06 267 PRO A CA 1
ATOM 2021 C C . PRO A 1 267 ? 22.582 -27.346 -4.633 1.00 66.06 267 PRO A C 1
ATOM 2023 O O . PRO A 1 267 ? 21.937 -26.821 -3.730 1.00 66.06 267 PRO A O 1
ATOM 2026 N N . ALA A 1 268 ? 23.877 -27.656 -4.497 1.00 66.94 268 ALA A N 1
ATOM 2027 C CA . ALA A 1 268 ? 24.616 -27.435 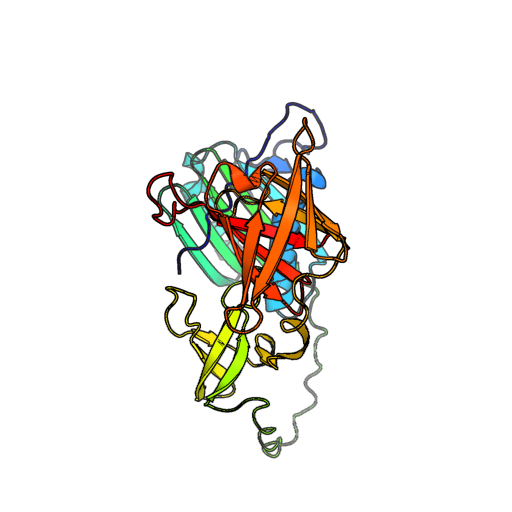-3.255 1.00 66.94 268 ALA A CA 1
ATOM 2028 C C . ALA A 1 268 ? 24.859 -25.943 -2.995 1.00 66.94 268 ALA A C 1
ATOM 2030 O O . ALA A 1 268 ? 24.805 -25.496 -1.855 1.00 66.94 268 ALA A O 1
ATOM 2031 N N . GLN A 1 269 ? 25.105 -25.175 -4.059 1.00 66.06 269 GLN A N 1
ATOM 2032 C CA . GLN A 1 269 ? 25.351 -23.730 -3.979 1.00 66.06 269 GLN A CA 1
ATOM 2033 C C . GLN A 1 269 ? 24.125 -22.887 -4.343 1.00 66.06 269 GLN A C 1
ATOM 2035 O O . GLN A 1 269 ? 24.168 -21.670 -4.227 1.00 66.06 269 GLN A O 1
ATOM 2040 N N . ARG A 1 270 ? 23.047 -23.522 -4.815 1.00 66.94 270 ARG A N 1
ATOM 2041 C CA . ARG A 1 270 ? 21.828 -22.888 -5.344 1.00 66.94 270 ARG A CA 1
ATOM 2042 C C . ARG A 1 270 ? 22.093 -21.877 -6.465 1.00 66.94 270 ARG A C 1
ATOM 2044 O O . ARG A 1 270 ? 21.263 -21.008 -6.737 1.00 66.94 270 ARG A O 1
ATOM 2051 N N . THR A 1 271 ? 23.213 -22.033 -7.160 1.00 68.56 271 THR A N 1
ATOM 2052 C CA . THR A 1 271 ? 23.635 -21.149 -8.240 1.00 68.56 271 THR A CA 1
ATOM 2053 C C . THR A 1 271 ? 23.230 -21.704 -9.597 1.00 68.56 271 THR A C 1
ATOM 2055 O O . THR A 1 271 ? 23.298 -22.907 -9.859 1.00 68.56 271 THR A O 1
ATOM 2058 N N . ILE A 1 272 ? 22.810 -20.805 -10.480 1.00 73.81 272 ILE A N 1
ATOM 2059 C CA . ILE A 1 272 ? 22.616 -21.076 -11.897 1.00 73.81 272 ILE A CA 1
ATOM 2060 C C . ILE A 1 272 ? 23.783 -20.447 -12.653 1.00 73.81 272 ILE A C 1
ATOM 2062 O O . ILE A 1 272 ? 24.034 -19.246 -12.548 1.00 73.81 272 ILE A O 1
ATOM 2066 N N . THR A 1 273 ? 24.482 -21.250 -13.444 1.00 76.12 273 THR A N 1
ATOM 2067 C CA . THR A 1 273 ? 25.500 -20.771 -14.379 1.00 76.12 273 THR A CA 1
ATOM 2068 C C . THR A 1 273 ? 24.916 -20.761 -15.780 1.00 76.12 273 THR A C 1
ATOM 2070 O O . THR A 1 273 ? 24.514 -21.806 -16.287 1.00 76.12 273 THR A O 1
ATOM 2073 N N . TRP A 1 274 ? 24.891 -19.592 -16.415 1.00 75.94 274 TRP A N 1
ATOM 2074 C CA . TRP A 1 274 ? 24.382 -19.409 -17.774 1.00 75.94 274 TRP A CA 1
ATOM 2075 C C . TRP A 1 274 ? 25.530 -19.482 -18.790 1.00 75.94 274 TRP A C 1
ATOM 2077 O O . TRP A 1 274 ? 26.637 -19.018 -18.524 1.00 75.94 274 TRP A O 1
ATOM 2087 N N . LYS A 1 275 ? 25.286 -20.066 -19.968 1.00 76.75 275 LYS A N 1
ATOM 2088 C CA . LYS A 1 275 ? 26.279 -20.208 -21.046 1.00 76.75 275 LYS A CA 1
ATOM 2089 C C . LYS A 1 275 ? 25.642 -19.995 -22.421 1.00 76.75 275 LYS A C 1
ATOM 2091 O O . LYS A 1 275 ? 24.586 -20.549 -22.706 1.00 76.75 275 LYS A O 1
ATOM 2096 N N . GLY A 1 276 ? 26.313 -19.241 -23.295 1.00 73.88 276 GLY A N 1
ATOM 2097 C CA . GLY A 1 276 ? 25.769 -18.819 -24.598 1.00 73.88 276 GLY A CA 1
ATOM 2098 C C . GLY A 1 276 ? 24.598 -17.830 -24.472 1.00 73.88 276 GLY A C 1
ATOM 2099 O O . GLY A 1 276 ? 24.124 -17.581 -23.367 1.00 73.88 276 GLY A O 1
ATOM 2100 N N . GLY A 1 277 ? 24.130 -17.258 -25.585 1.00 73.44 277 GLY A N 1
ATOM 2101 C CA . GLY A 1 277 ? 22.987 -16.329 -25.611 1.00 73.44 277 GLY A CA 1
ATOM 2102 C C . GLY A 1 277 ? 23.285 -14.921 -25.069 1.00 73.44 277 GLY A C 1
ATOM 2103 O O . GLY A 1 277 ? 24.443 -14.546 -24.889 1.00 73.44 277 GLY A O 1
ATOM 2104 N N . GLU A 1 278 ? 22.240 -14.127 -24.798 1.00 68.00 278 GLU A N 1
ATOM 2105 C CA . GLU A 1 278 ? 22.372 -12.743 -24.290 1.00 68.00 278 GLU A CA 1
ATOM 2106 C C . GLU A 1 278 ? 23.125 -12.686 -22.951 1.00 68.00 278 GLU A C 1
ATOM 2108 O O . GLU A 1 278 ? 24.008 -11.848 -22.766 1.00 68.00 278 GLU A O 1
ATOM 2113 N N . LEU A 1 279 ? 22.861 -13.652 -22.061 1.00 63.09 279 LEU A N 1
ATOM 2114 C CA . LEU A 1 279 ? 23.465 -13.726 -20.727 1.00 63.09 279 LEU A CA 1
ATOM 2115 C C . LEU A 1 279 ? 24.916 -14.232 -20.745 1.00 63.09 279 LEU A C 1
ATOM 2117 O O . LEU A 1 279 ? 25.508 -14.384 -19.687 1.00 63.09 279 LEU A O 1
ATOM 2121 N N . SER A 1 280 ? 25.497 -14.506 -21.921 1.00 57.84 280 SER A N 1
ATOM 2122 C CA . SER A 1 280 ? 26.917 -14.874 -22.052 1.00 57.84 280 SER A CA 1
ATOM 2123 C C . SER A 1 280 ? 27.844 -13.709 -22.371 1.00 57.84 280 SER A C 1
ATOM 2125 O O . SER A 1 280 ? 29.060 -13.850 -22.267 1.00 57.84 280 SER A O 1
ATOM 2127 N N . THR A 1 281 ? 27.286 -12.554 -22.746 1.00 52.84 281 THR A N 1
ATOM 2128 C CA . THR A 1 281 ? 28.077 -11.342 -23.020 1.00 52.84 281 THR A CA 1
ATOM 2129 C C . THR A 1 281 ? 28.609 -10.685 -21.741 1.00 52.84 281 THR A C 1
ATOM 2131 O O . THR A 1 281 ? 29.475 -9.813 -21.802 1.00 52.84 281 THR A O 1
ATOM 2134 N N . ARG A 1 282 ? 28.130 -11.138 -20.575 1.00 55.41 282 ARG A N 1
ATOM 2135 C CA . ARG A 1 282 ? 28.626 -10.820 -19.231 1.00 55.41 282 ARG A CA 1
ATOM 2136 C C . ARG A 1 282 ? 28.684 -12.123 -18.426 1.00 55.41 282 ARG A C 1
ATOM 2138 O O . ARG A 1 282 ? 27.822 -12.971 -18.638 1.00 55.41 282 ARG A O 1
ATOM 2145 N N . PRO A 1 283 ? 29.641 -12.326 -17.506 1.00 54.16 283 PRO A N 1
ATOM 2146 C CA . PRO A 1 283 ? 29.539 -13.423 -16.554 1.00 54.16 283 PRO A CA 1
ATOM 2147 C C . PRO A 1 283 ? 28.302 -13.179 -15.678 1.00 54.16 283 PRO A C 1
ATOM 2149 O O . PRO A 1 283 ? 28.302 -12.289 -14.829 1.00 54.16 283 PRO A O 1
ATOM 2152 N N . VAL A 1 284 ? 27.227 -13.926 -15.923 1.00 60.03 284 VAL A N 1
ATOM 2153 C CA . VAL A 1 284 ? 26.011 -13.888 -15.106 1.00 60.03 284 VAL A CA 1
ATOM 2154 C C . VAL A 1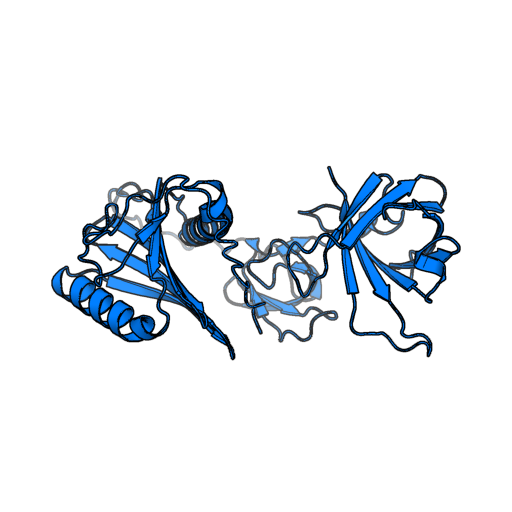 284 ? 25.994 -15.134 -14.236 1.00 60.03 284 VAL A C 1
ATOM 2156 O O . VAL A 1 284 ? 25.954 -16.258 -14.744 1.00 60.03 284 VAL A O 1
ATOM 2159 N N . THR A 1 285 ? 25.999 -14.932 -12.923 1.00 60.41 285 THR A N 1
ATOM 2160 C CA . THR A 1 285 ? 25.693 -15.990 -11.959 1.00 60.41 285 THR A CA 1
ATOM 2161 C C . THR A 1 285 ? 24.299 -15.704 -11.433 1.00 60.41 285 THR A C 1
ATOM 2163 O O . THR A 1 285 ? 24.036 -14.623 -10.917 1.00 60.41 285 THR A O 1
ATOM 2166 N N . GLY A 1 286 ? 23.378 -16.644 -11.617 1.00 58.41 286 GLY A N 1
ATOM 2167 C CA . GLY A 1 286 ? 22.046 -16.553 -11.036 1.00 58.41 286 GLY A CA 1
ATOM 2168 C C . GLY A 1 286 ? 21.988 -17.244 -9.681 1.00 58.41 286 GLY A C 1
ATOM 2169 O O . GLY A 1 286 ? 22.712 -18.209 -9.446 1.00 58.41 286 GLY A O 1
ATOM 2170 N N . GLU A 1 287 ? 21.086 -16.800 -8.821 1.00 61.34 287 GLU A N 1
ATOM 2171 C CA . GLU A 1 287 ? 20.674 -17.527 -7.628 1.00 61.34 287 GLU A CA 1
ATOM 2172 C C . GLU A 1 287 ? 19.217 -17.965 -7.774 1.00 61.34 287 GLU A C 1
ATOM 2174 O O . GLU A 1 287 ? 18.358 -17.205 -8.233 1.00 61.34 287 GLU A O 1
ATOM 2179 N N . TYR A 1 288 ? 18.940 -19.219 -7.417 1.00 58.09 288 TYR A N 1
ATOM 2180 C CA . TYR A 1 288 ? 17.593 -19.770 -7.451 1.00 58.09 288 TYR A CA 1
ATOM 2181 C C . TYR A 1 288 ? 16.964 -19.787 -6.058 1.00 58.09 288 TYR A C 1
ATOM 2183 O O . TYR A 1 288 ? 17.424 -20.484 -5.142 1.00 58.09 288 TYR A O 1
ATOM 2191 N N . VAL A 1 289 ? 15.844 -19.078 -5.931 1.00 60.34 289 VAL A N 1
ATOM 2192 C CA . VAL A 1 289 ? 15.086 -18.971 -4.687 1.00 60.34 289 VAL A CA 1
ATOM 2193 C C . VAL A 1 289 ? 13.662 -19.440 -4.939 1.00 60.34 289 VAL A C 1
ATOM 2195 O O . VAL A 1 289 ? 12.903 -18.823 -5.680 1.00 60.34 289 VAL A O 1
ATOM 2198 N N . ASN A 1 290 ? 13.270 -20.549 -4.316 1.00 56.84 290 ASN A N 1
ATOM 2199 C CA . ASN A 1 290 ? 11.888 -21.001 -4.387 1.00 56.84 290 ASN A CA 1
ATOM 2200 C C . ASN A 1 290 ? 11.082 -20.357 -3.253 1.00 56.84 290 ASN A C 1
ATOM 2202 O O . ASN A 1 290 ? 11.400 -20.569 -2.084 1.00 56.84 290 ASN A O 1
ATOM 2206 N N . THR A 1 291 ? 10.058 -19.572 -3.597 1.00 54.69 291 THR A N 1
ATOM 2207 C CA . THR A 1 291 ? 9.178 -18.934 -2.608 1.00 54.69 291 THR A CA 1
ATOM 2208 C C . THR A 1 291 ? 7.799 -19.584 -2.620 1.00 54.69 291 THR A C 1
ATOM 2210 O O . THR A 1 291 ? 7.228 -19.852 -3.679 1.00 54.69 291 THR A O 1
ATOM 2213 N N . LEU A 1 292 ? 7.238 -19.831 -1.433 1.00 40.44 292 LEU A N 1
ATOM 2214 C CA . LEU A 1 292 ? 5.969 -20.552 -1.278 1.00 40.44 292 LEU A CA 1
ATOM 2215 C C . LEU A 1 292 ? 4.757 -19.767 -1.812 1.00 40.44 292 LEU A C 1
ATOM 2217 O O . LEU A 1 292 ? 3.754 -20.376 -2.179 1.00 40.44 292 LEU A O 1
ATOM 2221 N N . ARG A 1 293 ? 4.844 -18.430 -1.887 1.00 42.91 293 ARG A N 1
ATOM 2222 C CA . ARG A 1 293 ? 3.717 -17.556 -2.262 1.00 42.91 293 ARG A CA 1
ATOM 2223 C C . ARG A 1 293 ? 3.694 -17.153 -3.736 1.00 42.91 293 ARG A C 1
ATOM 2225 O O . ARG A 1 293 ? 2.670 -17.318 -4.394 1.00 42.91 293 ARG A O 1
ATOM 2232 N N . ASN A 1 294 ? 4.829 -16.707 -4.275 1.00 46.53 294 ASN A N 1
ATOM 2233 C CA . ASN A 1 294 ? 4.923 -16.188 -5.648 1.00 46.53 294 ASN A CA 1
ATOM 2234 C C . ASN A 1 294 ? 5.473 -17.209 -6.648 1.00 46.53 294 ASN A C 1
ATOM 2236 O O . ASN A 1 294 ? 5.664 -16.899 -7.821 1.00 46.53 294 ASN A O 1
ATOM 2240 N N . GLY A 1 295 ? 5.697 -18.442 -6.194 1.00 54.75 295 GLY A N 1
ATOM 2241 C CA . GLY A 1 295 ? 6.355 -19.458 -6.989 1.00 54.75 295 GLY A CA 1
ATOM 2242 C C . GLY A 1 295 ? 7.874 -19.245 -7.066 1.00 54.75 295 GLY A C 1
ATOM 2243 O O . GLY A 1 295 ? 8.462 -18.487 -6.286 1.00 54.75 295 GLY A O 1
ATOM 2244 N N . PRO A 1 296 ? 8.532 -19.967 -7.976 1.00 62.84 296 PRO A N 1
ATOM 2245 C CA . PRO A 1 296 ? 9.980 -19.960 -8.113 1.00 62.84 296 PRO A CA 1
ATOM 2246 C C . PRO A 1 296 ? 10.484 -18.616 -8.652 1.00 62.84 296 PRO A C 1
ATOM 2248 O O . PRO A 1 296 ? 9.978 -18.109 -9.656 1.00 62.84 296 PRO A O 1
ATOM 2251 N N . ILE A 1 297 ? 11.503 -18.067 -7.992 1.00 61.50 297 ILE A N 1
ATOM 2252 C CA . ILE A 1 297 ? 12.174 -16.814 -8.341 1.00 61.50 297 ILE A CA 1
ATOM 2253 C C . ILE A 1 297 ? 13.600 -17.127 -8.791 1.00 61.50 297 ILE A C 1
ATOM 2255 O O . ILE A 1 297 ? 14.306 -17.938 -8.187 1.00 61.50 297 ILE A O 1
ATOM 2259 N N . ILE A 1 298 ? 14.038 -16.456 -9.850 1.00 69.31 298 ILE A N 1
ATOM 2260 C CA . ILE A 1 298 ? 15.435 -16.448 -10.278 1.00 69.31 298 ILE A CA 1
ATOM 2261 C C . ILE A 1 298 ? 15.958 -15.032 -10.107 1.00 69.31 298 ILE A C 1
ATOM 2263 O O . ILE A 1 298 ? 15.402 -14.093 -10.676 1.00 69.31 298 ILE A O 1
ATOM 2267 N N . MET A 1 299 ? 17.025 -14.889 -9.329 1.00 63.50 299 MET A N 1
ATOM 2268 C CA . MET A 1 299 ? 17.779 -13.647 -9.239 1.00 63.50 299 MET A CA 1
ATOM 2269 C C . MET A 1 299 ? 18.959 -13.744 -10.193 1.00 63.50 299 MET A C 1
ATOM 2271 O O . MET A 1 299 ? 19.800 -14.624 -10.040 1.00 63.50 299 MET A O 1
ATOM 2275 N N . LEU A 1 300 ? 19.026 -12.878 -11.197 1.00 66.44 300 LEU A N 1
ATOM 2276 C CA . LEU A 1 300 ? 20.199 -12.783 -12.064 1.00 66.44 300 LEU A CA 1
ATOM 2277 C C . LEU A 1 300 ? 21.137 -11.731 -11.483 1.00 66.44 300 LEU A C 1
ATOM 2279 O O . LEU A 1 300 ? 20.729 -10.579 -11.366 1.00 66.44 300 LEU A O 1
ATOM 2283 N N . LEU A 1 301 ? 22.369 -12.108 -11.130 1.00 61.91 301 LEU A N 1
ATOM 2284 C CA . LEU A 1 301 ? 23.405 -11.152 -10.750 1.00 61.91 301 LEU A CA 1
ATOM 2285 C C . LEU A 1 301 ? 24.338 -10.938 -11.937 1.00 61.91 301 LEU A C 1
ATOM 2287 O O . LEU A 1 301 ? 24.967 -11.881 -12.432 1.00 61.91 301 LEU A O 1
ATOM 2291 N N . PHE A 1 302 ? 24.446 -9.690 -12.378 1.00 61.47 302 PHE A N 1
ATOM 2292 C CA . PHE A 1 302 ? 25.353 -9.319 -13.453 1.00 61.47 302 PHE A CA 1
ATOM 2293 C C . PHE A 1 302 ? 26.709 -8.937 -12.857 1.00 61.47 302 PHE A C 1
ATOM 2295 O O . PHE A 1 302 ? 26.806 -8.065 -11.994 1.00 61.47 302 PHE A O 1
ATOM 2302 N N . ALA A 1 303 ? 27.782 -9.588 -13.305 1.00 54.41 303 ALA A N 1
ATOM 2303 C CA . ALA A 1 303 ? 29.119 -9.088 -13.025 1.00 54.41 303 ALA A CA 1
ATOM 2304 C C . ALA A 1 303 ? 29.446 -7.925 -13.975 1.00 54.41 303 ALA A C 1
ATOM 2306 O O . ALA A 1 303 ? 29.104 -7.964 -15.163 1.00 54.41 303 ALA A O 1
ATOM 2307 N N . ASP A 1 304 ? 30.147 -6.907 -13.474 1.00 47.25 304 ASP A N 1
ATOM 2308 C CA . ASP A 1 304 ? 30.850 -5.978 -14.349 1.00 47.25 304 ASP A CA 1
ATOM 2309 C C . ASP A 1 304 ? 31.887 -6.763 -15.178 1.00 47.25 304 ASP A C 1
ATOM 2311 O O . ASP A 1 304 ? 32.299 -7.871 -14.821 1.00 47.25 304 ASP A O 1
ATOM 2315 N N . GLY A 1 305 ? 32.338 -6.219 -16.311 1.00 45.75 305 GLY A N 1
ATOM 2316 C CA . GLY A 1 305 ? 33.351 -6.870 -17.161 1.00 45.75 305 GLY A CA 1
ATOM 2317 C C . GLY A 1 305 ? 34.707 -7.125 -16.473 1.00 45.75 305 GLY A C 1
ATOM 2318 O O . GLY A 1 305 ? 35.649 -7.550 -17.135 1.00 45.75 305 GLY A O 1
ATOM 2319 N N . LYS A 1 306 ? 34.825 -6.847 -15.166 1.00 48.28 306 LYS A N 1
ATOM 2320 C CA . LYS A 1 306 ? 35.980 -7.094 -14.298 1.00 48.28 306 LYS A CA 1
ATOM 2321 C C . LYS A 1 306 ? 35.685 -8.160 -13.227 1.00 48.28 306 LYS A C 1
ATOM 2323 O O . LYS A 1 306 ? 36.512 -8.361 -12.342 1.00 48.28 306 LYS A O 1
ATOM 2328 N N . GLY A 1 307 ? 34.540 -8.846 -13.298 1.00 47.91 307 GLY A N 1
ATOM 2329 C CA . GLY A 1 307 ? 34.169 -9.939 -12.397 1.00 47.91 307 GLY A CA 1
ATOM 2330 C C . GLY A 1 307 ? 33.667 -9.497 -11.019 1.00 47.91 307 GLY A C 1
ATOM 2331 O O . GLY A 1 307 ? 33.446 -10.349 -10.159 1.00 47.91 307 GLY A O 1
ATOM 2332 N N . ARG A 1 308 ? 33.470 -8.194 -10.780 1.00 44.94 308 ARG A N 1
ATOM 2333 C CA . ARG A 1 308 ? 32.834 -7.699 -9.552 1.00 44.94 308 ARG A CA 1
ATOM 2334 C C . ARG A 1 308 ? 31.323 -7.740 -9.726 1.00 44.94 308 ARG A C 1
ATOM 2336 O O . ARG A 1 308 ? 30.833 -7.490 -10.821 1.00 44.94 308 ARG A O 1
ATOM 2343 N N . ARG A 1 309 ? 30.576 -8.032 -8.656 1.00 50.62 309 ARG A N 1
ATOM 2344 C CA . ARG A 1 309 ? 29.111 -7.892 -8.667 1.00 50.62 309 ARG A CA 1
ATOM 2345 C C . ARG A 1 309 ? 28.794 -6.432 -9.004 1.00 50.62 309 ARG A C 1
ATOM 2347 O O . ARG A 1 309 ? 29.069 -5.557 -8.186 1.00 50.62 309 ARG A O 1
ATOM 2354 N N . ALA A 1 310 ? 28.286 -6.166 -10.206 1.00 48.91 310 ALA A N 1
ATOM 2355 C CA . ALA A 1 310 ? 27.622 -4.899 -10.454 1.00 48.91 310 ALA A CA 1
ATOM 2356 C C . ALA A 1 310 ? 26.349 -4.949 -9.603 1.00 48.91 310 ALA A C 1
ATOM 2358 O O . ALA A 1 310 ? 25.720 -6.001 -9.523 1.00 48.91 310 ALA A O 1
ATOM 2359 N N . GLY A 1 311 ? 25.984 -3.871 -8.917 1.00 50.31 311 GLY A N 1
ATOM 2360 C CA . GLY A 1 311 ? 24.793 -3.833 -8.055 1.00 50.31 311 GLY A CA 1
ATOM 2361 C C . GLY A 1 311 ? 23.460 -4.088 -8.778 1.00 50.31 311 GLY A C 1
ATOM 2362 O O . GLY A 1 311 ? 22.412 -4.006 -8.147 1.00 50.31 311 GLY A O 1
ATOM 2363 N N . ASP A 1 312 ? 23.496 -4.418 -10.069 1.00 56.94 312 ASP A N 1
ATOM 2364 C CA . ASP A 1 312 ? 22.358 -4.750 -10.908 1.00 56.94 312 ASP A CA 1
ATOM 2365 C C . ASP A 1 312 ? 21.997 -6.226 -10.695 1.00 56.94 312 ASP A C 1
ATOM 2367 O O . ASP A 1 312 ? 22.618 -7.142 -11.246 1.00 56.94 312 ASP A O 1
ATOM 2371 N N . TYR A 1 313 ? 20.984 -6.469 -9.870 1.00 62.62 313 TYR A N 1
ATOM 2372 C CA . TYR A 1 313 ? 20.284 -7.748 -9.830 1.00 62.62 313 TYR A CA 1
ATOM 2373 C C . TYR A 1 313 ? 18.996 -7.623 -10.647 1.00 62.62 313 TYR A C 1
ATOM 2375 O O . TYR A 1 313 ? 18.426 -6.546 -10.738 1.00 62.62 313 TYR A O 1
ATOM 2383 N N . GLN A 1 314 ? 18.532 -8.694 -11.286 1.00 70.12 314 GLN A N 1
ATOM 2384 C CA . GLN A 1 314 ? 17.196 -8.744 -11.892 1.00 70.12 314 GLN A CA 1
ATOM 2385 C C . GLN A 1 314 ? 16.373 -9.814 -11.199 1.00 70.12 314 GLN A C 1
ATOM 2387 O O . GLN A 1 314 ? 16.853 -10.927 -10.973 1.00 70.12 314 GLN A O 1
ATOM 2392 N N . ARG A 1 315 ? 15.119 -9.485 -10.889 1.00 72.38 315 ARG A N 1
ATOM 2393 C CA . ARG A 1 315 ? 14.175 -10.414 -10.276 1.00 72.38 315 ARG A CA 1
ATOM 2394 C C . ARG A 1 315 ? 13.280 -11.002 -11.347 1.00 72.38 315 ARG A C 1
ATOM 2396 O O . ARG A 1 315 ? 12.494 -10.279 -11.947 1.00 72.38 315 ARG A O 1
ATOM 2403 N N . CYS A 1 316 ? 13.343 -12.312 -11.532 1.00 72.75 316 CYS A N 1
ATOM 2404 C CA . CYS A 1 316 ? 12.564 -12.998 -12.547 1.00 72.75 316 CYS A CA 1
ATOM 2405 C C . CYS A 1 316 ? 11.558 -13.957 -11.909 1.00 72.75 316 CYS A C 1
ATOM 2407 O O . CYS A 1 316 ? 11.933 -14.862 -11.163 1.00 72.75 316 CYS A O 1
ATOM 2409 N N . LEU A 1 317 ? 10.274 -13.739 -12.190 1.00 74.06 317 LEU A N 1
ATOM 2410 C CA . LEU A 1 317 ? 9.151 -14.481 -11.618 1.00 74.06 317 LEU A CA 1
ATOM 2411 C C . LEU A 1 317 ? 8.567 -15.435 -12.650 1.00 74.06 317 LEU A C 1
ATOM 2413 O O . LEU A 1 317 ? 8.295 -15.017 -13.775 1.00 74.06 317 LEU A O 1
ATOM 2417 N N . LEU A 1 318 ? 8.327 -16.689 -12.265 1.00 76.06 318 LEU A N 1
ATOM 2418 C CA . LEU A 1 318 ? 7.610 -17.625 -13.125 1.00 76.06 318 LEU A CA 1
ATOM 2419 C C . LEU A 1 318 ? 6.176 -17.133 -13.354 1.00 76.06 318 LEU A C 1
ATOM 2421 O O . LEU A 1 318 ? 5.382 -17.015 -12.420 1.00 76.06 318 LEU A O 1
ATOM 2425 N N . LYS A 1 319 ? 5.841 -16.885 -14.617 1.00 73.38 319 LYS A N 1
ATOM 2426 C CA . LYS A 1 319 ? 4.487 -16.591 -15.068 1.00 73.38 319 LYS A CA 1
ATOM 2427 C C . LYS A 1 319 ? 3.658 -17.872 -14.968 1.00 73.38 319 LYS A C 1
ATOM 2429 O O . LYS A 1 319 ? 3.958 -18.847 -15.656 1.00 73.38 319 LYS A O 1
ATOM 2434 N N . LYS A 1 320 ? 2.666 -17.864 -14.078 1.00 62.31 320 LYS A N 1
ATOM 2435 C CA . LYS A 1 320 ? 1.644 -18.913 -13.982 1.00 62.31 320 LYS A CA 1
ATOM 2436 C C . LYS A 1 320 ? 0.590 -18.747 -15.070 1.00 62.31 320 LYS A C 1
ATOM 2438 O O . LYS A 1 320 ? 0.338 -17.585 -15.464 1.00 62.31 320 LYS A O 1
#

Radius of gyration: 23.91 Å; chains: 1; bounding box: 59×54×65 Å

pLDDT: mean 74.86, std 18.82, range [24.89, 98.12]

Organism: Deinococcus deserti (strain DSM 17065 / CIP 109153 / LMG 22923 / VCD115) (NCBI:txid546414)

Foldseek 3Di:
DADQPQPLPPPVPVPPPDWPPWDQADPPPRFGFDGQKIKHDDCVSCVVVQVVQQLVLVVVVFGFPDKTKIKHQALVCVVVRVVSVVVRCVVQVKDKDWDDWHDDPFKTKTWIWIDRPQKIKIKMWIGGPGMIMIMMTTTDRDPPPDCPPDDPPDPDPPDPQPDDAQAWWFFDPDPPPGTATWGFHDDDPQWTFTDHPPDPDDTDIDHPVRIGHDDLPQQQVAADFAKWFKDWPSNPPPGPFIKTDDPPFKMWTDDPVIWIWGWDADSVQQWIFTDGTPCPVFRWIWHWDATPGQGIWIWIFTADNVRHGDVTIMIIGGDD